Protein AF-A0AAP0SE34-F1 (afdb_monomer)

Sequence (227 aa):
MVPDYPEKHLGFGLKVDYGRYHASKMFYDPNKMRRINWGYVVEADDKEKDHVNKGWAGRIQSIPRVVDFDQKTRNNKLQWPVEWLSSTEFDGVEVGPGKRVPFDIGTATEQLDISAEFEIDKEALEENVDEHVNYDCWGGAVVRGSFGPFGLLVNAHPSFSELTLIYFHIAKATGGTLKTFVCTDKSRSSKASSVDKQIYGAEVPLLYDENLSMRLLINHSVVESFA

Foldseek 3Di:
DPPPDVVCVPPVHDDPDQDQWDDKDWDADPVVRFIKIKTFGAAFFDDPPPCVVVVHHDTDMDAIWTWDQDPPVNRDIATDGDDDDDDDDDPDDDDDPPDDDDDPPDDPQQWDKDKDWDDDDVVCCLVAAAADQDDDCQVPQVDDTPADFDADWGLADPVRQAIKDWGKDWHAHDPGDIWIKTKIQQVRNDPDPRGDGDITMDIDDDDPPDIDMKMWGGHRPDIDIDD

Mean predicted aligned error: 9.09 Å

Structure (mmCIF, N/CA/C/O backbone):
data_AF-A0AAP0SE34-F1
#
_entry.id   AF-A0AAP0SE34-F1
#
loop_
_atom_site.group_PDB
_atom_site.id
_atom_site.type_symbol
_atom_site.label_atom_id
_atom_site.label_alt_id
_atom_site.label_comp_id
_atom_site.label_asym_id
_atom_site.label_entity_id
_atom_site.label_seq_id
_atom_site.pdbx_PDB_ins_code
_atom_site.Cartn_x
_atom_site.Cartn_y
_atom_site.Cartn_z
_atom_site.occupancy
_atom_site.B_iso_or_equiv
_atom_site.auth_seq_id
_atom_site.auth_comp_id
_atom_site.auth_asym_id
_atom_site.auth_atom_id
_atom_site.pdbx_PDB_model_num
ATOM 1 N N . MET A 1 1 ? 0.219 34.451 -2.250 1.00 37.03 1 MET A N 1
ATOM 2 C CA . MET A 1 1 ? -0.746 33.457 -1.740 1.00 37.03 1 MET A CA 1
ATOM 3 C C . MET A 1 1 ? -0.301 33.101 -0.342 1.00 37.03 1 MET A C 1
ATOM 5 O O . MET A 1 1 ? 0.802 32.591 -0.194 1.00 37.03 1 MET A O 1
ATOM 9 N N . VAL A 1 2 ? -1.083 33.484 0.662 1.00 36.12 2 VAL A N 1
ATOM 10 C CA . VAL A 1 2 ? -0.866 33.023 2.035 1.00 36.12 2 VAL A CA 1
ATOM 11 C C . VAL A 1 2 ? -1.462 31.616 2.103 1.00 36.12 2 VAL A C 1
ATOM 13 O O . VAL A 1 2 ? -2.583 31.449 1.628 1.00 36.12 2 VAL A O 1
ATOM 16 N N . PRO A 1 3 ? -0.727 30.600 2.573 1.00 41.34 3 PRO A N 1
ATOM 17 C CA . PRO A 1 3 ? -1.284 29.266 2.726 1.00 41.34 3 PRO A CA 1
ATOM 18 C C . PRO A 1 3 ? -2.366 29.272 3.807 1.00 41.34 3 PRO A C 1
ATOM 20 O O . PRO A 1 3 ? -2.131 29.802 4.892 1.00 41.34 3 PRO A O 1
ATOM 23 N N . ASP A 1 4 ? -3.510 28.646 3.533 1.00 55.53 4 ASP A N 1
ATOM 24 C CA . ASP A 1 4 ? -4.658 28.627 4.452 1.00 55.53 4 ASP A CA 1
ATOM 25 C C . ASP A 1 4 ? -4.352 27.925 5.793 1.00 55.53 4 ASP A C 1
ATOM 27 O O . ASP A 1 4 ? -5.032 28.169 6.785 1.00 55.53 4 ASP A O 1
ATOM 31 N N . TYR A 1 5 ? -3.292 27.102 5.861 1.00 47.31 5 TYR A N 1
ATOM 32 C CA . TYR A 1 5 ? -2.872 26.389 7.077 1.00 47.31 5 TYR A CA 1
ATOM 33 C C . TYR A 1 5 ? -1.345 26.380 7.264 1.00 47.31 5 TYR A C 1
ATOM 35 O O . TYR A 1 5 ? -0.695 25.388 6.921 1.00 47.31 5 TYR A O 1
ATOM 43 N N . PRO A 1 6 ? -0.746 27.441 7.836 1.00 42.94 6 PRO A N 1
ATOM 44 C CA . PRO A 1 6 ? 0.708 27.586 7.971 1.00 42.94 6 PRO A CA 1
ATOM 45 C C . PRO A 1 6 ? 1.395 26.387 8.646 1.00 42.94 6 PRO A C 1
ATOM 47 O O . PRO A 1 6 ? 2.488 25.995 8.247 1.00 42.94 6 PRO A O 1
ATOM 50 N N . GLU A 1 7 ? 0.727 25.758 9.617 1.00 46.75 7 GLU A N 1
ATOM 51 C CA . GLU A 1 7 ? 1.268 24.636 10.395 1.00 46.75 7 GLU A CA 1
ATOM 52 C C . GLU A 1 7 ? 1.410 23.340 9.579 1.00 46.75 7 GLU A C 1
ATOM 54 O O . GLU A 1 7 ? 2.391 22.615 9.739 1.00 46.75 7 GLU A O 1
ATOM 59 N N . LYS A 1 8 ? 0.508 23.080 8.618 1.00 46.81 8 LYS A N 1
ATOM 60 C CA . LYS A 1 8 ? 0.614 21.928 7.696 1.00 46.81 8 LYS A CA 1
ATOM 61 C C . LYS A 1 8 ? 1.696 22.122 6.624 1.00 46.81 8 LYS A C 1
ATOM 63 O O . LYS A 1 8 ? 2.044 21.176 5.920 1.00 46.81 8 LYS A O 1
ATOM 68 N N . HIS A 1 9 ? 2.241 23.332 6.489 1.00 41.16 9 HIS A N 1
ATOM 69 C CA . HIS A 1 9 ? 3.255 23.677 5.491 1.00 41.16 9 HIS A CA 1
ATOM 70 C C . HIS A 1 9 ? 4.695 23.668 6.028 1.00 41.16 9 HIS A C 1
ATOM 72 O O . HIS A 1 9 ? 5.620 23.924 5.259 1.00 41.16 9 HIS A O 1
ATOM 78 N N . LEU A 1 10 ? 4.919 23.275 7.289 1.00 41.31 10 LEU A N 1
ATOM 79 C CA . LEU A 1 10 ? 6.248 23.120 7.911 1.00 41.31 10 LEU A CA 1
ATOM 80 C C . LEU A 1 10 ? 7.045 21.887 7.411 1.00 41.31 10 LEU A C 1
ATOM 82 O O . LEU A 1 10 ? 7.905 21.365 8.113 1.00 41.31 10 LEU A O 1
ATOM 86 N N . GLY A 1 11 ? 6.782 21.412 6.189 1.00 38.94 11 GLY A N 1
ATOM 87 C CA . GLY A 1 11 ? 7.515 20.308 5.548 1.00 38.94 11 GLY A CA 1
ATOM 88 C C . GLY A 1 11 ? 6.886 18.916 5.692 1.00 38.94 11 GLY A C 1
ATOM 89 O O . GLY A 1 11 ? 7.323 17.989 5.015 1.00 38.94 11 GLY A O 1
ATOM 90 N N . PHE A 1 12 ? 5.814 18.781 6.480 1.00 42.41 12 PHE A N 1
ATOM 91 C CA . PHE A 1 12 ? 5.024 17.549 6.654 1.00 42.41 12 PHE A CA 1
ATOM 92 C C . PHE A 1 12 ? 3.606 17.682 6.072 1.00 42.41 12 PHE A C 1
ATOM 94 O O . PHE A 1 12 ? 2.627 17.229 6.659 1.00 42.41 12 PHE A O 1
ATOM 101 N N . GLY A 1 13 ? 3.479 18.355 4.926 1.00 53.91 13 GLY A N 1
ATOM 102 C CA . GLY A 1 13 ? 2.198 18.478 4.228 1.00 53.91 13 GLY A CA 1
ATOM 103 C C . GLY A 1 13 ? 1.693 17.139 3.684 1.00 53.91 13 GLY A C 1
ATOM 104 O O . GLY A 1 13 ? 2.442 16.164 3.600 1.00 53.91 13 GLY A O 1
ATOM 105 N N . LEU A 1 14 ? 0.421 17.111 3.271 1.00 66.50 14 LEU A N 1
ATOM 106 C CA . LEU A 1 14 ? -0.177 15.973 2.565 1.00 66.50 14 LEU A CA 1
ATOM 107 C C . LEU A 1 14 ? 0.719 15.549 1.402 1.00 66.50 14 LEU A C 1
ATOM 109 O O . LEU A 1 14 ? 1.046 16.357 0.523 1.00 66.50 14 LEU A O 1
ATOM 113 N N . LYS A 1 15 ? 1.120 14.280 1.410 1.00 78.25 15 LYS A N 1
ATOM 114 C CA . LYS A 1 15 ? 1.935 13.705 0.346 1.00 78.25 15 LYS A CA 1
ATOM 115 C C . LYS A 1 15 ? 1.027 13.214 -0.772 1.00 78.25 15 LYS A C 1
ATOM 117 O O . LYS A 1 15 ? -0.106 12.812 -0.540 1.00 78.25 15 LYS A O 1
ATOM 122 N N . VAL A 1 16 ? 1.542 13.261 -1.997 1.00 81.12 16 VAL A N 1
ATOM 123 C CA . VAL A 1 16 ? 0.873 12.641 -3.150 1.00 81.12 16 VAL A 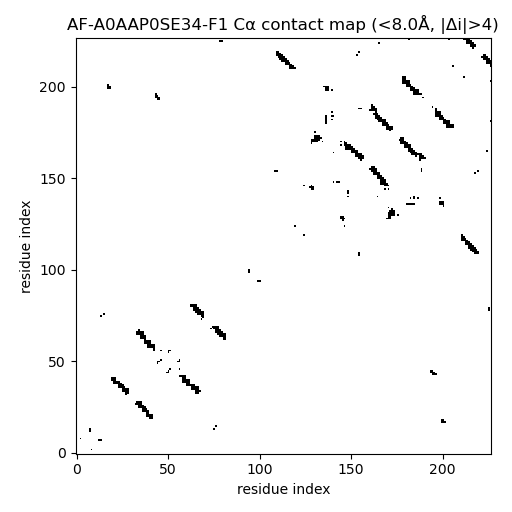CA 1
ATOM 124 C C . VAL A 1 16 ? 0.903 11.117 -3.013 1.00 81.12 16 VAL A C 1
ATOM 126 O O . VAL A 1 16 ? -0.027 10.441 -3.425 1.00 81.12 16 VAL A O 1
ATOM 129 N N . ASP A 1 17 ? 1.959 10.580 -2.414 1.00 86.06 17 ASP A N 1
ATOM 130 C CA . ASP A 1 17 ? 2.144 9.155 -2.185 1.00 86.06 17 ASP A CA 1
ATOM 131 C C . ASP A 1 17 ? 3.042 8.991 -0.948 1.00 86.06 17 ASP A C 1
ATOM 133 O O . ASP A 1 17 ? 3.961 9.793 -0.732 1.00 86.06 17 ASP A O 1
ATOM 137 N N . TYR A 1 18 ? 2.737 8.006 -0.107 1.00 87.00 18 TYR A N 1
ATOM 138 C CA . TYR A 1 18 ? 3.441 7.756 1.155 1.00 87.00 18 TYR A CA 1
ATOM 139 C C . TYR A 1 18 ? 4.553 6.704 1.022 1.00 87.00 18 TYR A C 1
ATOM 141 O O . TYR A 1 18 ? 5.297 6.480 1.978 1.00 87.00 18 TYR A O 1
ATOM 149 N N . GLY A 1 19 ? 4.694 6.097 -0.159 1.00 86.94 19 GLY A N 1
ATOM 150 C CA . GLY A 1 19 ? 5.753 5.165 -0.513 1.00 86.94 19 GLY A CA 1
ATOM 151 C C . GLY A 1 19 ? 6.896 5.814 -1.299 1.00 86.94 19 GLY A C 1
ATOM 152 O O . GLY A 1 19 ? 7.350 6.929 -1.024 1.00 86.94 19 GLY A O 1
ATOM 153 N N . ARG A 1 20 ? 7.413 5.074 -2.286 1.00 87.25 20 ARG A N 1
ATOM 154 C CA . ARG A 1 20 ? 8.574 5.462 -3.104 1.00 87.25 20 ARG A CA 1
ATOM 155 C C . ARG A 1 20 ? 8.145 6.244 -4.334 1.00 87.25 20 ARG A C 1
ATOM 157 O O . ARG A 1 20 ? 8.098 5.704 -5.434 1.00 87.25 20 ARG A O 1
ATOM 164 N N . TYR A 1 21 ? 7.892 7.532 -4.148 1.00 86.56 21 TYR A N 1
ATOM 165 C CA . TYR A 1 21 ? 7.407 8.399 -5.214 1.00 86.56 21 TYR A CA 1
ATOM 166 C C . TYR A 1 21 ? 8.117 9.749 -5.213 1.00 86.56 21 TYR A C 1
ATOM 168 O O . TYR A 1 21 ? 8.186 10.433 -4.189 1.00 86.56 21 TYR A O 1
ATOM 176 N N . HIS A 1 22 ? 8.658 10.156 -6.362 1.00 85.12 22 HIS A N 1
ATOM 177 C CA . HIS A 1 22 ? 9.416 11.397 -6.455 1.00 85.12 22 HIS A CA 1
ATOM 178 C C . HIS A 1 22 ? 9.226 12.158 -7.770 1.00 85.12 22 HIS A C 1
ATOM 180 O O . HIS A 1 22 ? 8.824 11.608 -8.793 1.00 85.12 22 HIS A O 1
ATOM 186 N N . ALA A 1 23 ? 9.543 13.459 -7.725 1.00 85.25 23 ALA A N 1
ATOM 187 C CA . ALA A 1 23 ? 9.500 14.383 -8.860 1.00 85.25 23 ALA A CA 1
ATOM 188 C C . ALA A 1 23 ? 8.164 14.350 -9.628 1.00 85.25 23 ALA A C 1
ATOM 190 O O . ALA A 1 23 ? 8.129 14.345 -10.859 1.00 85.25 23 ALA A O 1
ATOM 191 N N . SER A 1 24 ? 7.058 14.343 -8.878 1.00 85.69 24 SER A N 1
ATOM 192 C CA . SER A 1 24 ? 5.719 14.301 -9.451 1.00 85.69 24 SER A CA 1
ATOM 193 C C . SER A 1 24 ? 5.410 15.563 -10.258 1.00 85.69 24 SER A C 1
ATOM 195 O O . SER A 1 24 ? 5.675 16.678 -9.798 1.00 85.69 24 SER A O 1
ATOM 197 N N . LYS A 1 25 ? 4.784 15.408 -11.422 1.00 88.44 25 LYS A N 1
ATOM 198 C CA . LYS A 1 25 ? 4.328 16.499 -12.285 1.00 88.44 25 LYS A CA 1
ATOM 199 C C . LYS A 1 25 ? 2.855 16.302 -12.623 1.00 88.44 25 LYS A C 1
ATOM 201 O O . LYS A 1 25 ? 2.390 15.186 -12.830 1.00 88.44 25 LYS A O 1
ATOM 206 N N . MET A 1 26 ? 2.116 17.405 -12.661 1.00 87.50 26 MET A N 1
ATOM 207 C CA . MET A 1 26 ? 0.705 17.421 -13.039 1.00 87.50 26 MET A CA 1
ATOM 208 C C . MET A 1 26 ? 0.531 18.169 -14.354 1.00 87.50 26 MET A C 1
ATOM 210 O O . MET A 1 26 ? 1.171 19.202 -14.560 1.00 87.50 26 MET A O 1
ATOM 214 N N . PHE A 1 27 ? -0.358 17.679 -15.209 1.00 88.94 27 PHE A N 1
ATOM 215 C CA . PHE A 1 27 ? -0.835 18.411 -16.378 1.00 88.94 27 PHE A CA 1
ATOM 216 C C . PHE A 1 27 ? -2.351 18.283 -16.510 1.00 88.94 27 PHE A C 1
ATOM 218 O O . PHE A 1 27 ? -2.977 17.410 -15.907 1.00 88.94 27 PHE A O 1
ATOM 225 N N . TYR A 1 28 ? -2.941 19.200 -17.267 1.00 90.06 28 TYR A N 1
ATOM 226 C CA . TYR A 1 28 ? -4.367 19.211 -17.557 1.00 90.06 28 TYR A CA 1
ATOM 227 C C . TYR A 1 28 ? -4.608 18.594 -18.934 1.00 90.06 28 TYR A C 1
ATOM 229 O O . TYR A 1 28 ? -3.976 18.999 -19.907 1.00 90.06 28 TYR A O 1
ATOM 237 N N . ASP A 1 29 ? -5.495 17.607 -18.995 1.00 88.44 29 ASP A N 1
ATOM 238 C CA . ASP A 1 29 ? -5.979 16.990 -20.226 1.00 88.44 29 ASP A CA 1
ATOM 239 C C . ASP A 1 29 ? -7.256 17.731 -20.670 1.00 88.44 29 ASP A C 1
ATOM 241 O O . ASP A 1 29 ? -8.302 17.558 -20.033 1.00 88.44 29 ASP A O 1
ATOM 245 N N . PRO A 1 30 ? -7.200 18.569 -21.727 1.00 89.88 30 PRO A N 1
ATOM 246 C CA . PRO A 1 30 ? -8.345 19.363 -22.165 1.00 89.88 30 PRO A CA 1
ATOM 247 C C . PRO A 1 30 ? -9.455 18.519 -22.800 1.00 89.88 30 PRO A C 1
ATOM 249 O O . PRO A 1 30 ? -10.606 18.942 -22.779 1.00 89.88 30 PRO A O 1
ATOM 252 N N . ASN A 1 31 ? -9.145 17.329 -23.324 1.00 89.44 31 ASN A N 1
ATOM 253 C CA . ASN A 1 31 ? -10.127 16.492 -24.016 1.00 89.44 31 ASN A CA 1
ATOM 254 C C . ASN A 1 31 ? -11.084 15.824 -23.030 1.00 89.44 31 ASN A C 1
ATOM 256 O O . ASN A 1 31 ? -12.279 15.721 -23.287 1.00 89.44 31 ASN A O 1
ATOM 260 N N . LYS A 1 32 ? -10.545 15.361 -21.898 1.00 85.38 32 LYS A N 1
ATOM 261 C CA . LYS A 1 32 ? -11.311 14.688 -20.839 1.00 85.38 32 LYS A CA 1
ATOM 262 C C . LYS A 1 32 ? -11.552 15.571 -19.611 1.00 85.38 32 LYS A C 1
ATOM 264 O O . LYS A 1 32 ? -12.039 15.070 -18.606 1.00 85.38 32 LYS A O 1
ATOM 269 N N . MET A 1 33 ? -11.187 16.855 -19.686 1.00 86.94 33 MET A N 1
ATOM 270 C CA . MET A 1 33 ? -11.314 17.852 -18.612 1.00 86.94 33 MET A CA 1
ATOM 271 C C . MET A 1 33 ? -10.811 17.354 -17.248 1.00 86.94 33 MET A C 1
ATOM 273 O O . MET A 1 33 ? -11.440 17.572 -16.217 1.00 86.94 33 MET A O 1
ATOM 277 N N . ARG A 1 34 ? -9.661 16.671 -17.236 1.00 86.06 34 ARG A N 1
ATOM 278 C CA . ARG A 1 34 ? -9.120 16.014 -16.036 1.00 86.06 34 ARG A CA 1
ATOM 279 C C . ARG A 1 34 ? -7.677 16.409 -15.777 1.00 86.06 34 ARG A C 1
ATOM 281 O O . ARG A 1 34 ? -6.908 16.662 -16.704 1.00 86.06 34 ARG A O 1
ATOM 288 N N . ARG A 1 35 ? -7.284 16.444 -14.504 1.00 88.19 35 ARG A N 1
ATOM 289 C CA . ARG A 1 35 ? -5.888 16.655 -14.110 1.00 88.19 35 ARG A CA 1
ATOM 290 C C . ARG A 1 35 ? -5.217 15.306 -13.921 1.00 88.19 35 ARG A C 1
ATOM 292 O O . ARG A 1 35 ? -5.692 14.495 -13.137 1.00 88.19 35 ARG A O 1
ATOM 299 N N . ILE A 1 36 ? -4.111 15.087 -14.619 1.00 88.06 36 ILE A N 1
ATOM 300 C CA . ILE A 1 36 ? -3.346 13.843 -14.534 1.00 88.06 36 ILE A CA 1
ATOM 301 C C . ILE A 1 36 ? -2.038 14.119 -13.799 1.00 88.06 36 ILE A C 1
ATOM 303 O O . ILE A 1 36 ? -1.350 15.104 -14.089 1.00 88.06 36 ILE A O 1
ATOM 307 N N . ASN A 1 37 ? -1.698 13.257 -12.846 1.00 89.12 37 ASN A N 1
ATOM 308 C CA . ASN A 1 37 ? -0.423 13.239 -12.151 1.00 89.12 37 ASN A CA 1
ATOM 309 C C . ASN A 1 37 ? 0.405 12.024 -12.562 1.00 89.12 37 ASN A C 1
ATOM 311 O O . ASN A 1 37 ? -0.115 10.923 -12.722 1.00 89.12 37 ASN A O 1
ATOM 315 N N . TRP A 1 38 ? 1.700 12.272 -12.713 1.00 87.25 38 TRP A N 1
ATOM 316 C CA . TRP A 1 38 ? 2.723 11.267 -12.954 1.00 87.25 38 TRP A CA 1
ATOM 317 C C . TRP A 1 38 ? 3.897 11.550 -12.039 1.00 87.25 38 TRP A C 1
ATOM 319 O O . TRP A 1 38 ? 4.167 12.713 -11.718 1.00 87.25 38 TRP A O 1
ATOM 329 N N . GLY A 1 39 ? 4.642 10.517 -11.689 1.00 87.25 39 GLY A N 1
ATOM 330 C CA . GLY A 1 39 ? 5.871 10.655 -10.933 1.00 87.25 39 GLY A CA 1
ATOM 331 C C . GLY A 1 39 ? 6.757 9.448 -11.131 1.00 87.25 39 GLY A C 1
ATOM 332 O O . GLY A 1 39 ? 6.378 8.457 -11.752 1.00 87.25 39 GLY A O 1
ATOM 333 N N . TYR A 1 40 ? 7.979 9.574 -10.642 1.00 86.94 40 TYR A N 1
ATOM 334 C CA . TYR A 1 40 ? 8.971 8.525 -10.757 1.00 86.94 40 TYR A CA 1
ATOM 335 C C . TYR A 1 40 ? 8.962 7.662 -9.503 1.00 86.94 40 TYR A C 1
ATOM 337 O O . TYR A 1 40 ? 9.095 8.172 -8.387 1.00 86.94 40 TYR A O 1
ATOM 345 N N . VAL A 1 41 ? 8.866 6.355 -9.711 1.00 86.62 41 VAL A N 1
ATOM 346 C CA . VAL A 1 41 ? 9.092 5.327 -8.703 1.00 86.62 41 VAL A CA 1
ATOM 347 C C . VAL A 1 41 ? 10.581 4.995 -8.707 1.00 86.62 41 VAL A C 1
ATOM 349 O O . VAL A 1 41 ? 11.179 4.716 -9.749 1.00 86.62 41 VAL A O 1
ATOM 352 N N . VAL A 1 42 ? 11.213 5.115 -7.541 1.00 83.00 42 VAL A N 1
ATOM 353 C CA . VAL A 1 42 ? 12.659 4.904 -7.391 1.00 83.00 42 VAL A CA 1
ATOM 354 C C . VAL A 1 42 ? 12.936 3.448 -7.030 1.00 83.00 42 VAL A C 1
ATOM 356 O O . VAL A 1 42 ? 12.355 2.927 -6.074 1.00 83.00 42 VAL A O 1
ATOM 359 N N . GLU A 1 43 ? 13.877 2.840 -7.753 1.00 83.94 43 GLU A N 1
ATOM 360 C CA . GLU A 1 43 ? 14.362 1.473 -7.537 1.00 83.94 43 GLU A CA 1
ATOM 361 C C . GLU A 1 43 ? 14.777 1.207 -6.083 1.00 83.94 43 GLU A C 1
ATOM 363 O O . GLU A 1 43 ? 15.363 2.067 -5.411 1.00 83.94 43 GLU A O 1
ATOM 368 N N . ALA A 1 44 ? 14.438 0.016 -5.586 1.00 83.44 44 ALA A N 1
ATOM 369 C CA . ALA A 1 44 ? 14.669 -0.404 -4.199 1.00 83.44 44 ALA A CA 1
ATOM 370 C C . ALA A 1 44 ? 15.895 -1.292 -3.997 1.00 83.44 44 ALA A C 1
ATOM 372 O O . ALA A 1 44 ? 16.265 -1.545 -2.854 1.00 83.44 44 ALA A O 1
ATOM 373 N N . ASP A 1 45 ? 16.504 -1.754 -5.077 1.00 81.56 45 ASP A N 1
ATOM 374 C CA . ASP A 1 45 ? 17.680 -2.613 -5.099 1.00 81.56 45 ASP A CA 1
ATOM 375 C C . ASP A 1 45 ? 18.993 -1.818 -5.201 1.00 81.56 45 ASP A C 1
ATOM 377 O O . ASP A 1 45 ? 19.011 -0.585 -5.307 1.00 81.56 45 ASP A O 1
ATOM 381 N N . ASP A 1 46 ? 20.112 -2.539 -5.118 1.00 78.75 46 ASP A N 1
ATOM 382 C CA . ASP A 1 46 ? 21.436 -1.932 -5.063 1.00 78.75 46 ASP A CA 1
ATOM 383 C C . ASP A 1 46 ? 21.913 -1.439 -6.437 1.00 78.75 46 ASP A C 1
ATOM 385 O O . ASP A 1 46 ? 21.879 -2.150 -7.447 1.00 78.75 46 ASP A O 1
ATOM 389 N N . LYS A 1 47 ? 22.414 -0.201 -6.453 1.00 73.44 47 LYS A N 1
ATOM 390 C CA . LYS A 1 47 ? 22.812 0.503 -7.677 1.00 73.44 47 LYS A CA 1
ATOM 391 C C . LYS A 1 47 ? 24.082 -0.027 -8.328 1.00 73.44 47 LYS A C 1
ATOM 393 O O . LYS A 1 47 ? 24.265 0.156 -9.525 1.00 73.44 47 LYS A O 1
ATOM 398 N N . GLU A 1 48 ? 25.004 -0.592 -7.566 1.00 72.12 48 GLU A N 1
ATOM 399 C CA . GLU A 1 48 ? 26.297 -1.011 -8.113 1.00 72.12 48 GLU A CA 1
ATOM 400 C C . GLU A 1 48 ? 26.243 -2.459 -8.579 1.00 72.12 48 GLU A C 1
ATOM 402 O O . GLU A 1 48 ? 26.863 -2.820 -9.578 1.00 72.12 48 GLU A O 1
ATOM 407 N N . LYS A 1 49 ? 25.460 -3.286 -7.885 1.00 75.88 49 LYS A N 1
ATOM 408 C CA . LYS A 1 49 ? 25.347 -4.707 -8.188 1.00 75.88 49 LYS A CA 1
ATOM 409 C C . LYS A 1 49 ? 24.146 -5.031 -9.067 1.00 75.88 49 LYS A C 1
ATOM 411 O O . LYS A 1 49 ? 24.303 -5.664 -10.109 1.00 75.88 49 LYS A O 1
ATOM 416 N N . ASP A 1 50 ? 22.948 -4.635 -8.656 1.00 77.44 50 ASP A N 1
ATOM 417 C CA . ASP A 1 50 ? 21.720 -5.144 -9.271 1.00 77.44 50 ASP A CA 1
ATOM 418 C C . ASP A 1 50 ? 21.398 -4.385 -10.566 1.00 77.44 50 ASP A C 1
ATOM 420 O O . ASP A 1 50 ? 21.066 -4.997 -11.580 1.00 77.44 50 ASP A O 1
ATOM 424 N N . HIS A 1 51 ? 21.615 -3.071 -10.580 1.00 79.88 51 HIS A N 1
ATOM 425 C CA . HIS A 1 51 ? 21.402 -2.200 -11.749 1.00 79.88 51 HIS A CA 1
ATOM 426 C C . HIS A 1 51 ? 22.350 -2.525 -12.908 1.00 79.88 51 HIS A C 1
ATOM 428 O O . HIS A 1 51 ? 21.928 -2.588 -14.064 1.00 79.88 51 HIS A O 1
ATOM 434 N N . VAL A 1 52 ? 23.626 -2.785 -12.604 1.00 77.88 52 VAL A N 1
ATOM 435 C CA . VAL A 1 52 ? 24.633 -3.166 -13.608 1.00 77.88 52 VAL A CA 1
ATOM 436 C C . VAL A 1 52 ? 24.309 -4.537 -14.202 1.00 77.88 52 VAL A C 1
ATOM 438 O O . VAL A 1 52 ? 24.360 -4.702 -15.418 1.00 77.88 52 VAL A O 1
ATOM 441 N N . ASN A 1 53 ? 23.911 -5.501 -13.367 1.00 81.25 53 ASN A N 1
ATOM 442 C CA . ASN A 1 53 ? 23.571 -6.851 -13.820 1.00 81.25 53 ASN A CA 1
ATOM 443 C C . ASN A 1 53 ? 22.282 -6.897 -14.647 1.00 81.25 53 ASN A C 1
ATOM 445 O O . ASN A 1 53 ? 22.212 -7.626 -15.634 1.00 81.25 53 ASN A O 1
ATOM 449 N N . LYS A 1 54 ? 21.261 -6.125 -14.260 1.00 80.56 54 LYS A N 1
ATOM 450 C CA . LYS A 1 54 ? 19.999 -6.032 -15.008 1.00 80.56 54 LYS A CA 1
ATOM 451 C C . LYS A 1 54 ? 20.165 -5.261 -16.320 1.00 80.56 54 LYS A C 1
ATOM 453 O O . LYS A 1 54 ? 19.336 -5.410 -17.212 1.00 80.56 54 LYS A O 1
ATOM 458 N N . GLY A 1 55 ? 21.218 -4.450 -16.451 1.00 80.12 55 GLY A N 1
ATOM 459 C CA . GLY A 1 55 ? 21.506 -3.657 -17.650 1.00 80.12 55 GLY A CA 1
ATOM 460 C C . GLY A 1 55 ? 20.579 -2.452 -17.835 1.00 80.12 55 GLY A C 1
ATOM 461 O O . GLY A 1 55 ? 20.702 -1.724 -18.819 1.00 80.12 55 GLY A O 1
ATOM 462 N N . TRP A 1 56 ? 19.671 -2.218 -16.890 1.00 79.44 56 TRP A N 1
ATOM 463 C CA . TRP A 1 56 ? 18.827 -1.037 -16.820 1.00 79.44 56 TRP A CA 1
ATOM 464 C C . TRP A 1 56 ? 18.705 -0.589 -15.366 1.00 79.44 56 TRP A C 1
ATOM 466 O O . TRP A 1 56 ? 18.669 -1.386 -14.431 1.00 79.44 56 TRP A O 1
ATOM 476 N N . ALA A 1 57 ? 18.672 0.725 -15.203 1.00 64.69 57 ALA A N 1
ATOM 477 C CA . ALA A 1 57 ? 18.572 1.415 -13.932 1.00 64.69 57 ALA A CA 1
ATOM 478 C C . ALA A 1 57 ? 17.815 2.699 -14.225 1.00 64.69 57 ALA A C 1
ATOM 480 O O . ALA A 1 57 ? 18.387 3.677 -14.712 1.00 64.69 57 ALA A O 1
ATOM 481 N N . GLY A 1 58 ? 16.494 2.666 -14.099 1.00 61.47 58 GLY A N 1
ATOM 482 C CA . GLY A 1 58 ? 15.703 3.635 -14.843 1.00 61.47 58 GLY A CA 1
ATOM 483 C C . GLY A 1 58 ? 14.298 3.796 -14.325 1.00 61.47 58 GLY A C 1
ATOM 484 O O . GLY A 1 58 ? 13.391 3.165 -14.841 1.00 61.47 58 GLY A O 1
ATOM 485 N N . ARG A 1 59 ? 14.169 4.707 -13.352 1.00 62.25 59 ARG A N 1
ATOM 486 C CA . ARG A 1 59 ? 12.975 5.466 -12.937 1.00 62.25 59 ARG A CA 1
ATOM 487 C C . ARG A 1 59 ? 11.686 5.046 -13.652 1.00 62.25 59 ARG A C 1
ATOM 489 O O . ARG A 1 59 ? 11.256 5.706 -14.602 1.00 62.25 59 ARG A O 1
ATOM 496 N N . ILE A 1 60 ? 11.069 3.981 -13.154 1.00 79.62 60 ILE A N 1
ATOM 497 C CA . ILE A 1 60 ? 9.748 3.548 -13.598 1.00 79.62 60 ILE A CA 1
ATOM 498 C C . ILE A 1 60 ? 8.785 4.716 -13.372 1.00 79.62 60 ILE A C 1
ATOM 500 O O . ILE A 1 60 ? 8.790 5.342 -12.309 1.00 79.62 60 ILE A O 1
ATOM 504 N N . GLN A 1 61 ? 8.005 5.071 -14.389 1.00 84.50 61 GLN A N 1
ATOM 505 C CA . GLN A 1 61 ? 6.934 6.044 -14.208 1.00 84.50 61 GLN A CA 1
ATOM 506 C C . GLN A 1 61 ? 5.738 5.334 -13.588 1.00 84.50 61 GLN A C 1
ATOM 508 O O . GLN A 1 61 ? 5.373 4.247 -14.033 1.00 84.50 61 GLN A O 1
ATOM 513 N N . SER A 1 62 ? 5.144 5.949 -12.569 1.00 84.25 62 SER A N 1
ATOM 514 C CA . SER A 1 62 ? 3.875 5.470 -12.028 1.00 84.25 62 SER A CA 1
ATOM 515 C C . SER A 1 62 ? 2.803 5.485 -13.109 1.00 84.25 62 SER A C 1
ATOM 517 O O . SER A 1 62 ? 2.851 6.293 -14.046 1.00 84.25 62 SER A O 1
ATOM 519 N N . ILE A 1 63 ? 1.785 4.655 -12.928 1.00 85.31 63 ILE A N 1
ATOM 520 C CA . ILE A 1 63 ? 0.583 4.717 -13.752 1.00 85.31 63 ILE A CA 1
ATOM 521 C C . ILE A 1 63 ? -0.039 6.121 -13.609 1.00 85.31 63 ILE A C 1
ATOM 523 O O . ILE A 1 63 ? -0.006 6.703 -12.520 1.00 85.31 63 ILE A O 1
ATOM 527 N N . PRO A 1 64 ? -0.568 6.721 -14.694 1.00 84.44 64 PRO A N 1
ATOM 528 C CA . PRO A 1 64 ? -1.230 8.016 -14.621 1.00 84.44 64 PRO A CA 1
ATOM 529 C C . PRO A 1 64 ? -2.395 7.984 -13.642 1.00 84.44 64 PRO A C 1
ATOM 531 O O . PRO A 1 64 ? -3.321 7.183 -13.791 1.00 84.44 64 PRO A O 1
ATOM 534 N N . ARG A 1 65 ? -2.390 8.925 -12.701 1.00 86.56 65 ARG A N 1
ATOM 535 C CA . ARG A 1 65 ? -3.456 9.085 -11.709 1.00 86.56 65 ARG A CA 1
ATOM 536 C C . ARG A 1 65 ? -4.268 10.327 -12.032 1.00 86.56 65 ARG A C 1
ATOM 538 O O . ARG A 1 65 ? -3.703 11.399 -12.259 1.00 86.56 65 ARG A O 1
ATOM 545 N N . VAL A 1 66 ? -5.587 10.204 -12.058 1.00 84.88 66 VAL A N 1
ATOM 546 C CA . VAL A 1 66 ? -6.484 11.358 -12.085 1.00 84.88 66 VAL A CA 1
ATOM 547 C C . VAL A 1 66 ? -6.506 11.955 -10.686 1.00 84.88 66 VAL A C 1
ATOM 549 O O . VAL A 1 66 ? -6.725 11.234 -9.718 1.00 84.88 66 VAL A O 1
ATOM 552 N N . VAL A 1 67 ? -6.236 13.255 -10.584 1.00 83.81 67 VAL A N 1
ATOM 553 C CA . VAL A 1 67 ? -6.270 13.989 -9.317 1.00 83.81 67 VAL A CA 1
ATOM 554 C C . VAL A 1 67 ? -7.561 14.779 -9.243 1.00 83.81 67 VAL A C 1
ATOM 556 O O . VAL A 1 67 ? -7.790 15.646 -10.091 1.00 83.81 67 VAL A O 1
ATOM 559 N N . ASP A 1 68 ? -8.332 14.534 -8.193 1.00 82.50 68 ASP A N 1
ATOM 560 C CA . ASP A 1 68 ? -9.520 15.308 -7.853 1.00 82.50 68 ASP A CA 1
ATOM 561 C C . ASP A 1 68 ? -9.443 15.837 -6.413 1.00 82.50 68 ASP A C 1
ATOM 563 O O . ASP A 1 68 ? -8.575 15.454 -5.621 1.00 82.50 68 ASP A O 1
ATOM 567 N N . PHE A 1 69 ? -10.313 16.781 -6.082 1.00 79.25 69 PHE A N 1
ATOM 568 C CA . PHE A 1 69 ? -10.432 17.325 -4.739 1.00 79.25 69 PHE A CA 1
ATOM 569 C C . PHE A 1 69 ? -11.556 16.623 -3.987 1.00 79.25 69 PHE A C 1
ATOM 571 O O . PHE A 1 69 ? -12.686 16.559 -4.468 1.00 79.25 69 PHE A O 1
ATOM 578 N N . ASP A 1 70 ? -11.256 16.138 -2.783 1.00 75.75 70 ASP A N 1
ATOM 579 C CA . ASP A 1 70 ? -12.279 15.547 -1.935 1.00 75.75 70 ASP A CA 1
ATOM 580 C C . ASP A 1 70 ? -13.246 16.633 -1.442 1.00 75.75 70 ASP A C 1
ATOM 582 O O . ASP A 1 70 ? -12.921 17.442 -0.570 1.00 75.75 70 ASP A O 1
ATOM 586 N N . GLN A 1 71 ? -14.459 16.647 -1.993 1.00 71.12 71 GLN A N 1
ATOM 587 C CA . GLN A 1 71 ? -15.494 17.601 -1.599 1.00 71.12 71 GLN A CA 1
ATOM 588 C C . GLN A 1 71 ? -16.135 17.272 -0.244 1.00 71.12 71 GLN A C 1
ATOM 590 O O . GLN A 1 71 ? -16.674 18.184 0.392 1.00 71.12 71 GLN A O 1
ATOM 595 N N . LYS A 1 72 ? -16.075 16.006 0.200 1.00 67.81 72 LYS A N 1
ATOM 596 C CA . LYS A 1 72 ? -16.672 15.540 1.458 1.00 67.81 72 LYS A CA 1
ATOM 597 C C . LYS A 1 72 ? -15.800 15.937 2.640 1.00 67.81 72 LYS A C 1
ATOM 599 O O . LYS A 1 72 ? -16.261 16.658 3.521 1.00 67.81 72 LYS A O 1
ATOM 604 N N . THR A 1 73 ? -14.530 15.525 2.644 1.00 63.41 73 THR A N 1
ATOM 605 C CA . THR A 1 73 ? -13.622 15.857 3.757 1.00 63.41 73 THR A CA 1
ATOM 606 C C . THR A 1 73 ? -13.008 17.250 3.625 1.00 63.41 73 THR A C 1
ATOM 608 O O . THR A 1 73 ? -12.499 17.781 4.612 1.00 63.41 73 THR A O 1
ATOM 611 N N . ARG A 1 74 ? -13.032 17.845 2.416 1.00 65.44 74 ARG A N 1
ATOM 612 C CA . ARG A 1 74 ? -12.423 19.146 2.047 1.00 65.44 74 ARG A CA 1
ATOM 613 C C . ARG A 1 74 ? -10.949 19.304 2.413 1.00 65.44 74 ARG A C 1
ATOM 615 O O . ARG A 1 74 ? -10.400 20.399 2.321 1.00 65.44 74 ARG A O 1
ATOM 622 N N . ASN A 1 75 ? -10.305 18.220 2.817 1.00 66.38 75 ASN A N 1
ATOM 623 C CA . ASN A 1 75 ? -8.960 18.243 3.362 1.00 66.38 75 ASN A CA 1
ATOM 624 C C . ASN A 1 75 ? -7.993 17.426 2.515 1.00 66.38 75 ASN A C 1
ATOM 626 O O . ASN A 1 75 ? -6.796 17.682 2.591 1.00 66.38 75 ASN A O 1
ATOM 630 N N . ASN A 1 76 ? -8.486 16.502 1.686 1.00 68.06 76 ASN A N 1
ATOM 631 C CA . ASN A 1 76 ? -7.657 15.540 0.971 1.00 68.06 76 ASN A CA 1
ATOM 632 C C . ASN A 1 76 ? -7.748 15.690 -0.553 1.00 68.06 76 ASN A C 1
ATOM 634 O O . ASN A 1 76 ? -8.689 16.256 -1.111 1.00 68.06 76 ASN A O 1
ATOM 638 N N . LYS A 1 77 ? -6.716 15.190 -1.236 1.00 75.88 77 LYS A N 1
ATOM 639 C CA . LYS A 1 77 ? -6.685 15.060 -2.696 1.00 75.88 77 LYS A CA 1
ATOM 640 C C . LYS A 1 77 ? -6.953 13.603 -3.031 1.00 75.88 77 LYS A C 1
ATOM 642 O O . LYS A 1 77 ? -6.210 12.743 -2.567 1.00 75.88 77 LYS A O 1
ATOM 647 N N . LEU A 1 78 ? -7.971 13.348 -3.839 1.00 81.31 78 LEU A N 1
ATOM 648 C CA . LEU A 1 78 ? -8.286 12.011 -4.318 1.00 81.31 78 LEU A CA 1
ATOM 649 C C . LEU 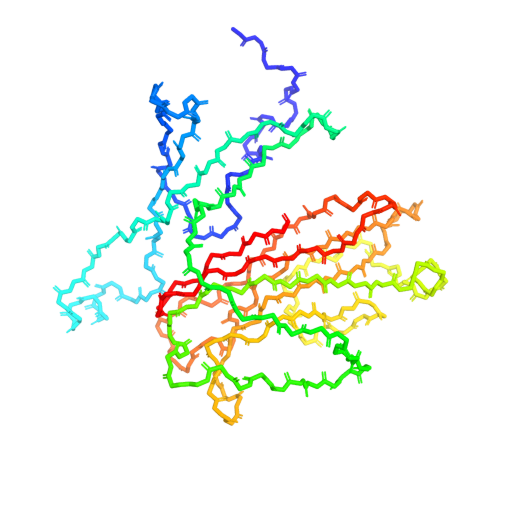A 1 78 ? -7.417 11.707 -5.531 1.00 81.31 78 LEU A C 1
ATOM 651 O O . LEU A 1 78 ? -7.225 12.554 -6.407 1.00 81.31 78 LEU A O 1
ATOM 655 N N . GLN A 1 79 ? -6.863 10.502 -5.562 1.00 81.56 79 GLN A N 1
ATOM 656 C CA . GLN A 1 79 ? -6.091 10.005 -6.687 1.00 81.56 79 GLN A CA 1
ATOM 657 C C . GLN A 1 79 ? -6.622 8.649 -7.086 1.00 81.56 79 GLN A C 1
ATOM 659 O O . GLN A 1 79 ? -6.607 7.731 -6.274 1.00 81.56 79 GLN A O 1
ATOM 664 N N . TRP A 1 80 ? -7.041 8.527 -8.340 1.00 81.12 80 TRP A N 1
ATOM 665 C CA . TRP A 1 80 ? -7.503 7.256 -8.877 1.00 81.12 80 TRP A CA 1
ATOM 666 C C . TRP A 1 80 ? -6.779 6.939 -10.180 1.00 81.12 80 TRP A C 1
ATOM 668 O O . TRP A 1 80 ? -6.626 7.831 -11.026 1.00 81.12 80 TRP A O 1
ATOM 678 N N . PRO A 1 81 ? -6.294 5.704 -10.367 1.00 78.56 81 PRO A N 1
ATOM 679 C CA . PRO A 1 81 ? -5.702 5.318 -11.635 1.00 78.56 81 PRO A CA 1
ATOM 680 C C . PRO A 1 81 ? -6.758 5.344 -12.741 1.00 78.56 81 PRO A C 1
ATOM 682 O O . PRO A 1 81 ? -7.959 5.185 -12.503 1.00 78.56 81 PRO A O 1
ATOM 685 N N . VAL A 1 82 ? -6.303 5.570 -13.972 1.00 71.31 82 VAL A N 1
ATOM 686 C CA . VAL A 1 82 ? -7.188 5.542 -15.141 1.00 71.31 82 VAL A CA 1
ATOM 687 C C . VAL A 1 82 ? -7.823 4.152 -15.273 1.00 71.31 82 VAL A C 1
ATOM 689 O O . VAL A 1 82 ? -7.169 3.137 -15.051 1.00 71.31 82 VAL A O 1
ATOM 692 N N . GLU A 1 83 ? -9.108 4.120 -15.620 1.00 67.00 83 GLU A N 1
ATOM 693 C CA . GLU A 1 83 ? -9.868 2.887 -15.845 1.00 67.00 83 GLU A CA 1
ATOM 694 C C . GLU A 1 83 ? -9.182 1.978 -16.879 1.00 67.00 83 GLU A C 1
ATOM 696 O O . GLU A 1 83 ? -8.772 2.430 -17.953 1.00 67.00 83 GLU A O 1
ATOM 701 N N . TRP A 1 84 ? -9.084 0.692 -16.547 1.00 60.28 84 TRP A N 1
ATOM 702 C CA . TRP A 1 84 ? -8.663 -0.395 -17.432 1.00 60.28 84 TRP A CA 1
ATOM 703 C C . TRP A 1 84 ? -9.839 -1.369 -17.584 1.00 60.28 84 TRP A C 1
ATOM 705 O O . TRP A 1 84 ? -10.787 -1.341 -16.800 1.00 60.28 84 TRP A O 1
ATOM 715 N N . LEU A 1 85 ? -9.814 -2.181 -18.641 1.00 54.81 85 LEU A N 1
ATOM 716 C CA . LEU A 1 85 ? -10.947 -3.014 -19.044 1.00 54.81 85 LEU A CA 1
ATOM 717 C C . LEU A 1 85 ? -10.738 -4.491 -18.677 1.00 54.81 85 LEU A C 1
ATOM 719 O O . LEU A 1 85 ? -9.637 -5.018 -18.822 1.00 54.81 85 LEU A O 1
ATOM 723 N N . SER A 1 86 ? -11.862 -5.134 -18.336 1.00 57.56 86 SER A N 1
ATOM 724 C CA . SER A 1 86 ? -12.097 -6.520 -17.881 1.00 57.56 86 SER A CA 1
ATOM 725 C C . SER A 1 86 ? -11.773 -6.804 -16.406 1.00 57.56 86 SER A C 1
ATOM 727 O O . SER A 1 86 ? -10.617 -6.903 -16.022 1.00 57.56 86 SER A O 1
ATOM 729 N N . SER A 1 87 ? -12.821 -6.970 -15.590 1.00 67.00 87 SER A N 1
ATOM 730 C CA . SER A 1 87 ? -12.753 -7.376 -14.182 1.00 67.00 87 SER A CA 1
ATOM 731 C C . SER A 1 87 ? -13.267 -8.807 -14.004 1.00 67.00 87 SER A C 1
ATOM 733 O O . SER A 1 87 ? -14.122 -9.284 -14.751 1.00 67.00 87 SER A O 1
ATOM 735 N N . THR A 1 88 ? -12.726 -9.507 -13.010 1.00 70.12 88 THR A N 1
ATOM 736 C CA . THR A 1 88 ? -13.328 -10.719 -12.440 1.00 70.12 88 THR A CA 1
ATOM 737 C C . THR A 1 88 ? -13.694 -10.384 -11.004 1.00 70.12 88 THR A C 1
ATOM 739 O O . THR A 1 88 ? -12.839 -9.907 -10.260 1.00 70.12 88 THR A O 1
ATOM 742 N N . GLU A 1 89 ? -14.955 -10.584 -10.641 1.00 75.75 89 GLU A N 1
ATOM 743 C CA . GLU A 1 89 ? -15.499 -10.204 -9.336 1.00 75.75 89 GLU A CA 1
ATOM 744 C C . GLU A 1 89 ? -15.656 -11.446 -8.453 1.00 75.75 89 GLU A C 1
ATOM 746 O O . GLU A 1 89 ? -16.055 -12.516 -8.921 1.00 75.75 89 GLU A O 1
ATOM 751 N N . PHE A 1 90 ? -15.298 -11.305 -7.178 1.00 77.56 90 PHE A N 1
ATOM 752 C CA . PHE A 1 90 ? -15.416 -12.349 -6.166 1.00 77.56 90 PHE A CA 1
ATOM 753 C C . PHE A 1 90 ? -16.190 -11.780 -4.977 1.00 77.56 90 PHE A C 1
ATOM 755 O O . PHE A 1 90 ? -15.643 -10.981 -4.221 1.00 77.56 90 PHE A O 1
ATOM 762 N N . ASP A 1 91 ? -17.428 -12.234 -4.788 1.00 78.88 91 ASP A N 1
ATOM 763 C CA . ASP A 1 91 ? -18.311 -11.734 -3.732 1.00 78.88 91 ASP A CA 1
ATOM 764 C C . ASP A 1 91 ? -18.489 -12.745 -2.590 1.00 78.88 91 ASP A C 1
ATOM 766 O O . ASP A 1 91 ? -18.434 -13.961 -2.790 1.00 78.88 91 ASP A O 1
ATOM 770 N N . GLY A 1 92 ? -18.742 -12.235 -1.379 1.00 76.19 92 GLY A N 1
ATOM 771 C CA . GLY A 1 92 ? -19.152 -13.046 -0.223 1.00 76.19 92 GLY A CA 1
ATOM 772 C C . GLY A 1 92 ? -18.036 -13.864 0.437 1.00 76.19 92 GLY A C 1
ATOM 773 O O . GLY A 1 92 ? -18.293 -14.930 0.998 1.00 76.19 92 GLY A O 1
ATOM 774 N N . VAL A 1 93 ? -16.783 -13.405 0.367 1.00 81.12 93 VAL A N 1
ATOM 775 C CA . VAL A 1 93 ? -15.650 -14.108 0.984 1.00 81.12 93 VAL A CA 1
ATOM 776 C C . VAL A 1 93 ? -15.537 -13.771 2.471 1.00 81.12 93 VAL A C 1
ATOM 778 O O . VAL A 1 93 ? -14.982 -12.746 2.854 1.00 81.12 93 VAL A O 1
ATOM 781 N N . GLU A 1 94 ? -15.985 -14.688 3.328 1.00 81.94 94 GLU A N 1
ATOM 782 C CA . GLU A 1 94 ? -15.825 -14.551 4.778 1.00 81.94 94 GLU A CA 1
ATOM 783 C C . GLU A 1 94 ? -14.417 -14.958 5.256 1.00 81.94 94 GLU A C 1
ATOM 785 O O . GLU A 1 94 ? -13.986 -16.130 5.198 1.00 81.94 94 GLU A O 1
ATOM 790 N N . VAL A 1 95 ? -13.698 -13.971 5.796 1.00 81.88 95 VAL A N 1
ATOM 791 C CA . VAL A 1 95 ? -12.356 -14.130 6.364 1.00 81.88 95 VAL A CA 1
ATOM 792 C C . VAL A 1 95 ? -12.420 -14.004 7.886 1.00 81.88 95 VAL A C 1
ATOM 794 O O . VAL A 1 95 ? -12.526 -12.915 8.433 1.00 81.88 95 VAL A O 1
ATOM 797 N N . GLY A 1 96 ? -12.336 -15.141 8.583 1.00 82.69 96 GLY A N 1
ATOM 798 C CA . GLY A 1 96 ? -12.243 -15.170 10.046 1.00 82.69 96 GLY A CA 1
ATOM 799 C C . GLY A 1 96 ? -10.846 -14.805 10.584 1.00 82.69 96 GLY A C 1
ATOM 800 O O . GLY A 1 96 ? -9.878 -14.742 9.816 1.00 82.69 96 GLY A O 1
ATOM 801 N N . PRO A 1 97 ? -10.694 -14.640 11.912 1.00 83.94 97 PRO A N 1
ATOM 802 C CA . PRO A 1 97 ? -9.432 -14.240 12.533 1.00 83.94 97 PRO A CA 1
ATOM 803 C C . PRO A 1 97 ? -8.270 -15.182 12.185 1.00 83.94 97 PRO A C 1
ATOM 805 O O . PRO A 1 97 ? -8.335 -16.392 12.402 1.00 83.94 97 PRO A O 1
ATOM 808 N N . GLY A 1 98 ? -7.187 -14.630 11.629 1.00 83.00 98 GLY A N 1
ATOM 809 C CA . GLY A 1 98 ? -5.987 -15.390 11.250 1.00 83.00 98 GLY A CA 1
ATOM 810 C C . GLY A 1 98 ? -6.162 -16.344 10.059 1.00 83.00 98 GLY A C 1
ATOM 811 O O . GLY A 1 98 ? -5.224 -17.075 9.721 1.00 83.00 98 GLY A O 1
ATOM 812 N N . LYS A 1 99 ? -7.331 -16.344 9.409 1.00 87.50 99 LYS A N 1
ATOM 813 C CA . LYS A 1 99 ? -7.592 -17.117 8.194 1.00 87.50 99 LYS A CA 1
ATOM 814 C C . LYS A 1 99 ? -6.975 -16.404 6.990 1.00 87.50 99 LYS A C 1
ATOM 816 O O . LYS A 1 99 ? -6.912 -15.182 6.927 1.00 87.50 99 LYS A O 1
ATOM 821 N N . ARG A 1 100 ? -6.519 -17.188 6.016 1.00 87.56 100 ARG A N 1
ATOM 822 C CA . ARG A 1 100 ? -6.063 -16.702 4.708 1.00 87.56 100 ARG A CA 1
ATOM 823 C C . ARG A 1 100 ? -6.856 -17.428 3.639 1.00 87.56 100 ARG A C 1
ATOM 825 O O . ARG A 1 100 ? -6.963 -18.652 3.707 1.00 87.56 100 ARG A O 1
ATOM 832 N N . VAL A 1 101 ? -7.397 -16.683 2.685 1.00 87.06 101 VAL A N 1
ATOM 833 C CA . VAL A 1 101 ? -8.162 -17.235 1.566 1.00 87.06 101 VAL A CA 1
ATOM 834 C C . VAL A 1 101 ? -7.354 -17.001 0.290 1.00 87.06 101 VAL A C 1
ATOM 836 O O . VAL A 1 101 ? -7.100 -15.846 -0.047 1.00 87.06 101 VAL A O 1
ATOM 839 N N . PRO A 1 102 ? -6.866 -18.060 -0.379 1.00 85.12 102 PRO A N 1
ATOM 840 C CA . PRO A 1 102 ? -6.221 -17.912 -1.674 1.00 85.12 102 PRO A CA 1
ATOM 841 C C . PRO A 1 102 ? -7.275 -17.650 -2.756 1.00 85.12 102 PRO A C 1
ATOM 843 O O . PRO A 1 102 ? -8.313 -18.310 -2.779 1.00 85.12 102 PRO A O 1
ATOM 846 N N . PHE A 1 103 ? -6.978 -16.724 -3.664 1.00 81.50 103 PHE A N 1
ATOM 847 C CA . PHE A 1 103 ? -7.764 -16.485 -4.872 1.00 81.50 103 PHE A CA 1
ATOM 848 C C . PHE A 1 103 ? -7.035 -17.092 -6.068 1.00 81.50 103 PHE A C 1
ATOM 850 O O . PHE A 1 103 ? -5.860 -16.793 -6.286 1.00 81.50 103 PHE A O 1
ATOM 857 N N . ASP A 1 104 ? -7.716 -17.952 -6.825 1.00 75.44 104 ASP A N 1
ATOM 858 C CA . ASP A 1 104 ? -7.177 -18.491 -8.073 1.00 75.44 104 ASP A CA 1
ATOM 859 C C . ASP A 1 104 ? -7.550 -17.557 -9.228 1.00 75.44 104 ASP A C 1
ATOM 861 O O . ASP A 1 104 ? -8.699 -17.489 -9.660 1.00 75.44 104 ASP A O 1
ATOM 865 N N . ILE A 1 105 ? -6.561 -16.791 -9.676 1.00 73.50 105 ILE A N 1
ATOM 866 C CA . ILE A 1 105 ? -6.667 -15.770 -10.726 1.00 73.50 105 ILE A CA 1
ATOM 867 C C . ILE A 1 105 ? -5.925 -16.199 -12.005 1.00 73.50 105 ILE A C 1
ATOM 869 O O . ILE A 1 105 ? -5.652 -15.384 -12.887 1.00 73.50 105 ILE A O 1
ATOM 873 N N . GLY A 1 106 ? -5.600 -17.492 -12.125 1.00 69.38 106 GLY A N 1
ATOM 874 C CA . GLY A 1 106 ? -4.897 -18.060 -13.272 1.00 69.38 106 GLY A CA 1
ATOM 875 C C . GLY A 1 106 ? -3.388 -17.783 -13.278 1.00 69.38 106 GLY A C 1
ATOM 876 O O . GLY A 1 106 ? -2.766 -17.512 -12.254 1.00 69.38 106 GLY A O 1
ATOM 877 N N . THR A 1 107 ? -2.764 -17.895 -14.454 1.00 61.31 107 THR A N 1
ATOM 878 C CA . THR A 1 107 ? -1.295 -17.905 -14.612 1.00 61.31 107 THR A CA 1
ATOM 879 C C . THR A 1 107 ? -0.622 -16.531 -14.645 1.00 61.31 107 THR A C 1
ATOM 881 O O . THR A 1 107 ? 0.600 -16.465 -14.557 1.00 61.31 107 THR A O 1
ATOM 884 N N . ALA A 1 108 ? -1.370 -15.434 -14.789 1.00 65.62 108 ALA A N 1
ATOM 885 C CA . ALA A 1 108 ? -0.813 -14.088 -14.959 1.00 65.62 108 ALA A CA 1
ATOM 886 C C . ALA A 1 108 ? -0.828 -13.281 -13.648 1.00 65.62 108 ALA A C 1
ATOM 888 O O . ALA A 1 108 ? -1.375 -12.187 -13.586 1.00 65.62 108 ALA A O 1
ATOM 889 N N . THR A 1 109 ? -0.223 -13.810 -12.581 1.00 68.38 109 THR A N 1
ATOM 890 C CA . THR A 1 109 ? -0.249 -13.159 -11.256 1.00 68.38 109 THR A CA 1
ATOM 891 C C . THR A 1 109 ? 0.664 -11.935 -11.130 1.00 68.38 109 THR A C 1
ATOM 893 O O . THR A 1 109 ? 0.657 -11.261 -10.106 1.00 68.38 109 THR A O 1
ATOM 896 N N . GLU A 1 110 ? 1.500 -11.673 -12.134 1.00 73.94 110 GLU A N 1
ATOM 897 C CA . GLU A 1 110 ? 2.519 -10.620 -12.085 1.00 73.94 110 GLU A CA 1
ATOM 898 C C . GLU A 1 110 ? 2.004 -9.255 -12.561 1.00 73.94 110 GLU A C 1
ATOM 900 O O . GLU A 1 110 ? 2.632 -8.237 -12.278 1.00 73.94 110 GLU A O 1
ATOM 905 N N . GLN A 1 111 ? 0.875 -9.221 -13.274 1.00 81.62 111 GLN A N 1
ATOM 906 C CA . GLN A 1 111 ? 0.233 -7.995 -13.745 1.00 81.62 111 GLN A CA 1
ATOM 907 C C . GLN A 1 111 ? -1.257 -8.055 -13.454 1.00 81.62 111 GLN A C 1
ATOM 909 O O . GLN A 1 111 ? -2.004 -8.750 -14.137 1.00 81.62 111 GLN A O 1
ATOM 914 N N . LEU A 1 112 ? -1.676 -7.347 -12.412 1.00 85.25 112 LEU A N 1
ATOM 915 C CA . LEU A 1 112 ? -3.032 -7.423 -11.891 1.00 85.25 112 LEU A CA 1
ATOM 916 C C . LEU A 1 112 ? -3.489 -6.056 -11.421 1.00 85.25 112 LEU A C 1
ATOM 918 O O . LEU A 1 112 ? -2.697 -5.261 -10.921 1.00 85.25 112 LEU A O 1
ATOM 922 N N . ASP A 1 113 ? -4.788 -5.835 -11.497 1.00 86.69 113 ASP A N 1
ATOM 923 C CA . ASP A 1 113 ? -5.437 -4.781 -10.745 1.00 86.69 113 ASP A CA 1
ATOM 924 C C . ASP A 1 113 ? -6.567 -5.401 -9.931 1.00 86.69 113 ASP A C 1
ATOM 926 O O . ASP A 1 113 ? -7.452 -6.081 -10.452 1.00 86.69 113 ASP A O 1
ATOM 930 N N . ILE A 1 114 ? -6.442 -5.234 -8.621 1.00 87.31 114 ILE A N 1
ATOM 931 C CA . ILE A 1 114 ? -7.293 -5.844 -7.614 1.00 87.31 114 ILE A CA 1
ATOM 932 C C . ILE A 1 114 ? -8.019 -4.712 -6.914 1.00 87.31 114 ILE A C 1
ATOM 934 O O . ILE A 1 114 ? -7.378 -3.841 -6.336 1.00 87.31 114 ILE A O 1
ATOM 938 N N . SER A 1 115 ? -9.345 -4.751 -6.916 1.00 88.62 115 SER A N 1
ATOM 939 C CA . SER A 1 115 ? -10.169 -3.906 -6.054 1.00 88.62 115 SER A CA 1
ATOM 940 C C . SER A 1 115 ? -10.790 -4.788 -4.978 1.00 88.62 115 SER A C 1
ATOM 942 O O . SER A 1 115 ? -11.325 -5.849 -5.289 1.00 88.62 115 SER A O 1
ATOM 944 N N . ALA A 1 116 ? -10.667 -4.380 -3.720 1.00 88.56 116 ALA A N 1
ATOM 945 C CA . ALA A 1 116 ? -11.205 -5.094 -2.574 1.00 88.56 116 ALA A CA 1
ATOM 946 C C . ALA A 1 116 ? -11.974 -4.128 -1.679 1.00 88.56 116 ALA A C 1
ATOM 948 O O . ALA A 1 116 ? -11.489 -3.039 -1.369 1.00 88.56 116 ALA A O 1
ATOM 949 N N . GLU A 1 117 ? -13.150 -4.554 -1.246 1.00 90.44 117 GLU A N 1
ATOM 950 C CA . GLU A 1 117 ? -13.982 -3.851 -0.281 1.00 90.44 117 GLU A CA 1
ATOM 951 C C . GLU A 1 117 ? -14.129 -4.728 0.962 1.00 90.44 117 GLU A C 1
ATOM 953 O O . GLU A 1 117 ? -14.353 -5.935 0.870 1.00 90.44 117 GLU A O 1
ATOM 958 N N . PHE A 1 118 ? -13.938 -4.123 2.128 1.00 88.88 118 PHE A N 1
ATOM 959 C CA . PHE A 1 118 ? -13.999 -4.774 3.424 1.00 88.88 118 PHE A CA 1
ATOM 960 C C . PHE A 1 118 ? -15.160 -4.180 4.209 1.00 88.88 118 PHE A C 1
ATOM 962 O O . PHE A 1 118 ? -15.127 -3.016 4.620 1.00 88.88 118 PHE A O 1
ATOM 969 N N . GLU A 1 119 ? -16.169 -5.011 4.432 1.00 87.81 119 GLU A N 1
ATOM 970 C CA . GLU A 1 119 ? -17.255 -4.727 5.356 1.00 87.81 119 GLU A CA 1
ATOM 971 C C . GLU A 1 119 ? -16.832 -5.156 6.764 1.00 87.81 119 GLU A C 1
ATOM 973 O O . GLU A 1 119 ? -16.359 -6.276 6.980 1.00 87.81 119 GLU A O 1
ATOM 978 N N . ILE A 1 120 ? -16.953 -4.238 7.721 1.00 83.62 120 ILE A N 1
ATOM 979 C CA . ILE A 1 120 ? -16.574 -4.460 9.116 1.00 83.62 120 ILE A CA 1
ATOM 980 C C . ILE A 1 120 ? -17.790 -4.182 9.980 1.00 83.62 120 ILE A C 1
ATOM 982 O O . ILE A 1 120 ? -18.437 -3.144 9.839 1.00 83.62 120 ILE A O 1
ATOM 986 N N . ASP A 1 121 ? -18.054 -5.095 10.907 1.00 83.50 121 ASP A N 1
ATOM 987 C CA . ASP A 1 121 ? -19.051 -4.896 11.947 1.00 83.50 121 ASP A CA 1
ATOM 988 C C . ASP A 1 121 ? -18.632 -3.724 12.855 1.00 83.50 121 ASP A C 1
ATOM 990 O O . ASP A 1 121 ? -17.654 -3.802 13.607 1.00 83.50 121 ASP A O 1
ATOM 994 N N . LYS A 1 122 ? -19.367 -2.613 12.742 1.00 78.69 122 LYS A N 1
ATOM 995 C CA . LYS A 1 122 ? -19.095 -1.357 13.454 1.00 78.69 122 LYS A CA 1
ATOM 996 C C . LYS A 1 122 ? -19.381 -1.468 14.948 1.00 78.69 122 LYS A C 1
ATOM 998 O O . LYS A 1 122 ? -18.694 -0.830 15.740 1.00 78.69 122 LYS A O 1
ATOM 1003 N N . GLU A 1 123 ? -20.355 -2.284 15.334 1.00 78.06 123 GLU A N 1
ATOM 1004 C CA . GLU A 1 123 ? -20.722 -2.492 16.736 1.00 78.06 123 GLU A CA 1
ATOM 1005 C C . GLU A 1 123 ? -19.596 -3.260 17.434 1.00 78.06 123 GLU A C 1
ATOM 1007 O O . GLU A 1 123 ? -19.081 -2.834 18.470 1.00 78.06 123 GLU A O 1
ATOM 1012 N N . ALA A 1 124 ? -19.099 -4.316 16.782 1.00 78.38 124 ALA A N 1
ATOM 1013 C CA . ALA A 1 124 ? -17.925 -5.041 17.252 1.00 78.38 124 ALA A CA 1
ATOM 1014 C C . ALA A 1 124 ? -16.661 -4.161 17.280 1.00 78.38 124 ALA A C 1
ATOM 1016 O O . ALA A 1 124 ? -15.819 -4.331 18.170 1.00 78.38 124 ALA A O 1
ATOM 1017 N N . LEU A 1 125 ? -16.522 -3.230 16.326 1.00 78.62 125 LEU A N 1
ATOM 1018 C CA . LEU A 1 125 ? -15.401 -2.294 16.241 1.00 78.62 125 LEU A CA 1
ATOM 1019 C C . LEU A 1 125 ? -15.341 -1.372 17.465 1.00 78.62 125 LEU A C 1
ATOM 1021 O O . LEU A 1 125 ? -14.306 -1.282 18.122 1.00 78.62 125 LEU A O 1
ATOM 1025 N N . GLU A 1 126 ? -16.435 -0.706 17.817 1.00 74.44 126 GLU A N 1
ATOM 1026 C CA . GLU A 1 126 ? -16.419 0.238 18.941 1.00 74.44 126 GLU A CA 1
ATOM 1027 C C . GLU A 1 126 ? -16.173 -0.437 20.295 1.00 74.44 126 GLU A C 1
ATOM 1029 O O . GLU A 1 126 ? -15.506 0.138 21.159 1.00 74.44 126 GLU A O 1
ATOM 1034 N N . GLU A 1 127 ? -16.662 -1.665 20.469 1.00 75.06 127 GLU A N 1
ATOM 1035 C CA . GLU A 1 127 ? -16.515 -2.412 21.718 1.00 75.06 127 GLU A CA 1
ATOM 1036 C C . GLU A 1 127 ? -15.123 -3.028 21.900 1.00 75.06 127 GLU A C 1
ATOM 1038 O O . GLU A 1 127 ? -14.626 -3.092 23.027 1.00 75.06 127 GLU A O 1
ATOM 1043 N N . ASN A 1 128 ? -14.488 -3.488 20.815 1.00 73.19 128 ASN A N 1
ATOM 1044 C CA . ASN A 1 128 ? -13.306 -4.354 20.898 1.00 73.19 128 ASN A CA 1
ATOM 1045 C C . ASN A 1 128 ? -12.018 -3.731 20.340 1.00 73.19 128 ASN A C 1
ATOM 1047 O O . ASN A 1 128 ? -10.969 -4.371 20.420 1.00 73.19 128 ASN A O 1
ATOM 1051 N N . VAL A 1 129 ? -12.044 -2.522 19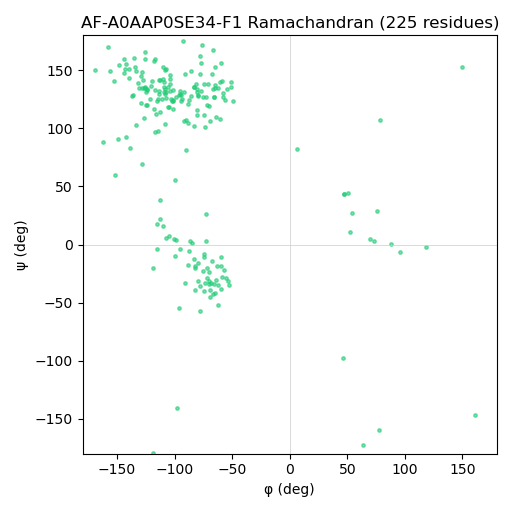.763 1.00 75.00 129 VAL A N 1
ATOM 1052 C CA . VAL A 1 129 ? -10.813 -1.893 19.253 1.00 75.00 129 VAL A CA 1
ATOM 1053 C C . VAL A 1 129 ? -9.852 -1.568 20.389 1.00 75.00 129 VAL A C 1
ATOM 1055 O O . VAL A 1 129 ? -10.168 -0.840 21.331 1.00 75.00 129 VAL A O 1
ATOM 1058 N N . ASP A 1 130 ? -8.624 -2.048 20.224 1.00 69.75 130 ASP A N 1
ATOM 1059 C CA . ASP A 1 130 ? -7.540 -1.780 21.150 1.00 69.75 130 ASP A CA 1
ATOM 1060 C C . ASP A 1 130 ? -7.164 -0.292 21.176 1.00 69.75 130 ASP A C 1
ATOM 1062 O O . ASP A 1 130 ? -6.939 0.349 20.139 1.00 69.75 130 ASP A O 1
ATOM 1066 N N . GLU A 1 131 ? -6.990 0.241 22.382 1.00 70.25 131 GLU A N 1
ATOM 1067 C CA . GLU A 1 131 ? -6.404 1.562 22.588 1.00 70.25 131 GLU A CA 1
ATOM 1068 C C . GLU A 1 131 ? -4.893 1.509 22.337 1.00 70.25 131 GLU A C 1
ATOM 1070 O O . GLU A 1 131 ? -4.106 1.091 23.185 1.00 70.25 131 GLU A O 1
ATOM 1075 N N . HIS A 1 132 ? -4.482 1.965 21.154 1.00 66.31 132 HIS A N 1
ATOM 1076 C CA . HIS A 1 132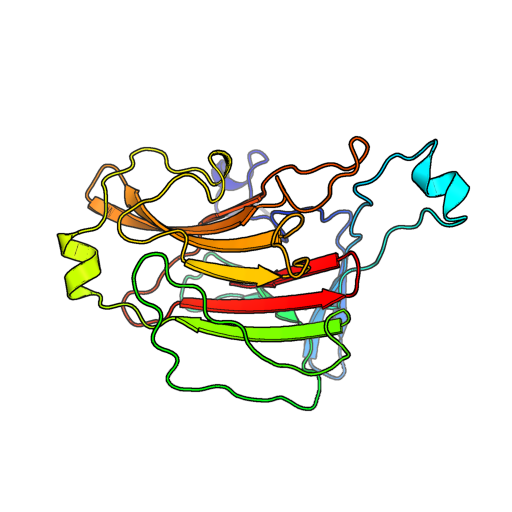 ? -3.079 2.126 20.788 1.00 66.31 132 HIS A CA 1
ATOM 1077 C C . HIS A 1 132 ? -2.781 3.606 20.589 1.00 66.31 132 HIS A C 1
ATOM 1079 O O . HIS A 1 132 ? -2.985 4.178 19.519 1.00 66.31 132 HIS A O 1
ATOM 1085 N N . VAL A 1 133 ? -2.228 4.211 21.639 1.00 55.44 133 VAL A N 1
ATOM 1086 C CA . VAL A 1 133 ? -1.917 5.646 21.715 1.00 55.44 133 VAL A CA 1
ATOM 1087 C C . VAL A 1 133 ? -0.981 6.120 20.590 1.00 55.44 133 VAL A C 1
ATOM 1089 O O . VAL A 1 133 ? -1.019 7.295 20.254 1.00 55.44 133 VAL A O 1
ATOM 1092 N N . ASN A 1 134 ? -0.199 5.228 19.964 1.00 61.94 134 ASN A N 1
ATOM 1093 C CA . ASN A 1 134 ? 0.706 5.543 18.850 1.00 61.94 134 ASN A CA 1
ATOM 1094 C C . ASN A 1 134 ? 0.915 4.333 17.918 1.00 61.94 134 ASN A C 1
ATOM 1096 O O . ASN A 1 134 ? 2.038 3.844 17.788 1.00 61.94 134 ASN A O 1
ATOM 1100 N N . TYR A 1 135 ? -0.147 3.794 17.313 1.00 69.25 135 TYR A N 1
ATOM 1101 C CA . TYR A 1 135 ? 0.056 2.779 16.274 1.00 69.25 135 TYR A CA 1
ATOM 1102 C C . TYR A 1 135 ? 0.763 3.403 15.059 1.00 69.25 135 TYR A C 1
ATOM 1104 O O . TYR A 1 135 ? 0.308 4.408 14.516 1.00 69.25 135 TYR A O 1
ATOM 1112 N N . ASP A 1 136 ? 1.867 2.787 14.642 1.00 72.06 136 ASP A N 1
ATOM 1113 C CA . ASP A 1 136 ? 2.567 3.068 13.392 1.00 72.06 136 ASP A CA 1
ATOM 1114 C C . ASP A 1 136 ? 2.788 1.732 12.672 1.00 72.06 136 ASP A C 1
ATOM 1116 O O . ASP A 1 136 ? 3.045 0.699 13.300 1.00 72.06 136 ASP A O 1
ATOM 1120 N N . CYS A 1 137 ? 2.725 1.747 11.343 1.00 82.81 137 CYS A N 1
ATOM 1121 C CA . CYS A 1 137 ? 2.933 0.578 10.493 1.00 82.81 137 CYS A CA 1
ATOM 1122 C C . CYS A 1 137 ? 4.328 -0.055 10.674 1.00 82.81 137 CYS A C 1
ATOM 1124 O O . CYS A 1 137 ? 4.568 -1.155 10.187 1.00 82.81 137 CYS A O 1
ATOM 1126 N N . TRP A 1 138 ? 5.259 0.596 11.382 1.00 77.44 138 TRP A N 1
ATOM 1127 C CA . TRP A 1 138 ? 6.636 0.134 11.599 1.00 77.44 138 TRP A CA 1
ATOM 1128 C C . TRP A 1 138 ? 6.742 -1.233 12.281 1.00 77.44 138 TRP A C 1
ATOM 1130 O O . TRP A 1 138 ? 7.714 -1.949 12.048 1.00 77.44 138 TRP A O 1
ATOM 1140 N N . GLY A 1 139 ? 5.754 -1.615 13.097 1.00 76.06 139 GLY A N 1
ATOM 1141 C CA . GLY A 1 139 ? 5.694 -2.951 13.703 1.00 76.06 139 GLY A CA 1
ATOM 1142 C C . GLY A 1 139 ? 5.442 -4.081 12.695 1.00 76.06 139 GLY A C 1
ATOM 1143 O O . GLY A 1 139 ? 5.642 -5.254 13.017 1.00 76.06 139 GLY A O 1
ATOM 1144 N N . GLY A 1 140 ? 5.026 -3.730 11.474 1.00 82.12 140 GLY A N 1
ATOM 1145 C CA . GLY A 1 140 ? 4.669 -4.658 10.410 1.00 82.12 140 GLY A CA 1
ATOM 1146 C C . GLY A 1 140 ? 3.464 -5.533 10.742 1.00 82.12 140 GLY A C 1
ATOM 1147 O O . GLY A 1 140 ? 2.812 -5.398 11.779 1.00 82.12 140 GLY A O 1
ATOM 1148 N N . ALA A 1 141 ? 3.198 -6.496 9.864 1.00 82.25 141 ALA A N 1
ATOM 1149 C CA . ALA A 1 141 ? 2.053 -7.398 9.970 1.00 82.25 141 ALA A CA 1
ATOM 1150 C C . ALA A 1 141 ? 2.185 -8.455 11.091 1.00 82.25 141 ALA A C 1
ATOM 1152 O O . ALA A 1 141 ? 1.340 -9.342 11.224 1.00 82.25 141 ALA A O 1
ATOM 1153 N N . VAL A 1 142 ? 3.263 -8.415 11.882 1.00 82.69 142 VAL A N 1
ATOM 1154 C CA . VAL A 1 142 ? 3.459 -9.302 13.042 1.00 82.69 142 VAL A CA 1
ATOM 1155 C C . VAL A 1 142 ? 2.666 -8.806 14.250 1.00 82.69 142 VAL A C 1
ATOM 1157 O O . VAL A 1 142 ? 2.205 -9.621 15.052 1.00 82.69 142 VAL A O 1
ATOM 1160 N N . VAL A 1 143 ? 2.487 -7.488 14.369 1.00 80.50 143 VAL A N 1
ATOM 1161 C CA . VAL A 1 143 ? 1.691 -6.879 15.435 1.00 80.50 143 VAL A CA 1
ATOM 1162 C C . VAL A 1 143 ? 0.219 -7.120 15.127 1.00 80.50 143 VAL A C 1
ATOM 1164 O O . VAL A 1 143 ? -0.305 -6.599 14.147 1.00 80.50 143 VAL A O 1
ATOM 1167 N N . ARG A 1 144 ? -0.425 -7.948 15.951 1.00 80.75 144 ARG A N 1
ATOM 1168 C CA . ARG A 1 144 ? -1.859 -8.235 15.869 1.00 80.75 144 ARG A CA 1
ATOM 1169 C C . ARG A 1 144 ? -2.603 -7.320 16.831 1.00 80.75 144 ARG A C 1
ATOM 1171 O O . ARG A 1 144 ? -2.214 -7.246 17.994 1.00 80.75 144 ARG A O 1
ATOM 1178 N N . GLY A 1 145 ? -3.661 -6.694 16.343 1.00 79.62 145 GLY A N 1
ATOM 1179 C CA . GLY A 1 145 ? -4.679 -6.033 17.150 1.00 79.62 145 GLY A CA 1
ATOM 1180 C C . GLY A 1 145 ? -6.043 -6.684 16.930 1.00 79.62 145 GLY A C 1
ATOM 1181 O O . GLY A 1 145 ? -6.181 -7.622 16.139 1.00 79.62 145 GLY A O 1
ATOM 1182 N N . SER A 1 146 ? -7.063 -6.166 17.607 1.00 81.19 146 SER A N 1
ATOM 1183 C CA . SER A 1 146 ? -8.449 -6.620 17.444 1.00 81.19 146 SER A CA 1
ATOM 1184 C C . SER A 1 146 ? -8.959 -6.456 16.011 1.00 81.19 146 SER A C 1
ATOM 1186 O O . SER A 1 146 ? -9.639 -7.338 15.494 1.00 81.19 146 SER A O 1
ATOM 1188 N N . PHE A 1 147 ? -8.577 -5.363 15.341 1.00 83.50 147 PHE A N 1
ATOM 1189 C CA . PHE A 1 147 ? -8.960 -5.059 13.959 1.00 83.50 147 PHE A CA 1
ATOM 1190 C C . PHE A 1 147 ? -7.732 -4.734 13.116 1.00 83.50 147 PHE A C 1
ATOM 1192 O O . PHE A 1 147 ? -7.496 -3.598 12.707 1.00 83.50 147 PHE A O 1
ATOM 1199 N N . GLY A 1 148 ? -6.921 -5.756 12.867 1.00 84.00 148 GLY A N 1
ATOM 1200 C CA . GLY A 1 148 ? -5.738 -5.634 12.028 1.00 84.00 148 GLY A CA 1
ATOM 1201 C C . GLY A 1 148 ? -4.626 -6.589 12.450 1.00 84.00 148 GLY A C 1
ATOM 1202 O O . GLY A 1 148 ? -4.527 -6.957 13.620 1.00 84.00 148 GLY A O 1
ATOM 1203 N N . PRO A 1 149 ? -3.760 -7.002 11.520 1.00 90.12 149 PRO A N 1
ATOM 1204 C CA . PRO A 1 149 ? -3.759 -6.645 10.103 1.00 90.12 149 PRO A CA 1
ATOM 1205 C C . PRO A 1 149 ? -4.768 -7.483 9.296 1.00 90.12 149 PRO A C 1
ATOM 1207 O O . PRO A 1 149 ? -4.756 -8.712 9.373 1.00 90.12 149 PRO A O 1
ATOM 1210 N N . PHE A 1 150 ? -5.599 -6.832 8.478 1.00 91.00 150 PHE A N 1
ATOM 1211 C CA . PHE A 1 150 ? -6.448 -7.490 7.473 1.00 91.00 150 PHE A CA 1
ATOM 1212 C C . PHE A 1 150 ? -6.305 -6.785 6.121 1.00 91.00 150 PHE A C 1
ATOM 1214 O 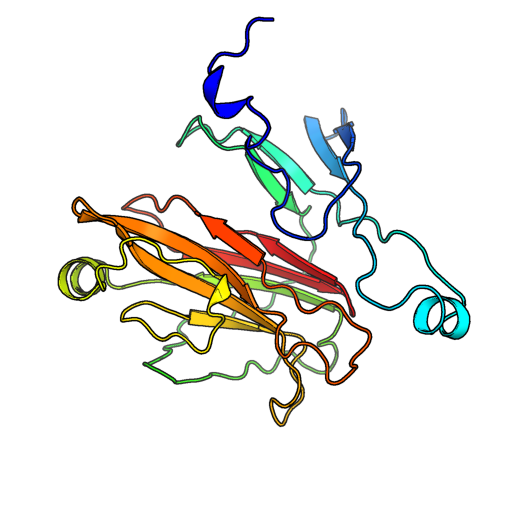O . PHE A 1 150 ? -6.193 -5.565 6.054 1.00 91.00 150 PHE A O 1
ATOM 1221 N N . GLY A 1 151 ? -6.246 -7.547 5.032 1.00 92.50 151 GLY A N 1
ATOM 1222 C CA . GLY A 1 151 ? -5.993 -7.000 3.703 1.00 92.50 151 GLY A CA 1
ATOM 1223 C C . GLY A 1 151 ? -5.512 -8.060 2.726 1.00 92.50 151 GLY A C 1
ATOM 1224 O O . GLY A 1 151 ? -5.900 -9.225 2.818 1.00 92.50 151 GLY A O 1
ATOM 1225 N N . LEU A 1 152 ? -4.646 -7.655 1.802 1.00 92.44 152 LEU A N 1
ATOM 1226 C CA . LEU A 1 152 ? -4.213 -8.463 0.671 1.00 92.44 152 LEU A CA 1
ATOM 1227 C C . LEU A 1 152 ? -2.732 -8.845 0.762 1.00 92.44 152 LEU A C 1
ATOM 1229 O O . LEU A 1 152 ? -1.862 -8.069 1.166 1.00 92.44 152 LEU A O 1
ATOM 1233 N N . LEU A 1 153 ? -2.458 -10.078 0.343 1.00 91.62 153 LEU A N 1
ATOM 1234 C CA . LEU A 1 153 ? -1.125 -10.649 0.189 1.00 91.62 153 LEU A CA 1
ATOM 1235 C C . LEU A 1 153 ? -0.800 -10.718 -1.300 1.00 91.62 153 LEU A C 1
ATOM 1237 O O . LEU A 1 153 ? -1.480 -11.422 -2.043 1.00 91.62 153 LEU A O 1
ATOM 1241 N N . VAL A 1 154 ? 0.244 -10.009 -1.723 1.00 90.81 154 VAL A N 1
ATOM 1242 C CA . VAL A 1 154 ? 0.637 -9.896 -3.135 1.00 90.81 154 VAL A CA 1
ATOM 1243 C C . VAL A 1 154 ? 2.099 -10.286 -3.328 1.00 90.81 154 VAL A C 1
ATOM 1245 O O . VAL A 1 154 ? 2.881 -10.287 -2.370 1.00 90.81 154 VAL A O 1
ATOM 1248 N N . ASN A 1 155 ? 2.475 -10.633 -4.565 1.00 87.94 155 ASN A N 1
ATOM 1249 C CA . ASN A 1 155 ? 3.819 -11.115 -4.914 1.00 87.94 155 ASN A CA 1
ATOM 1250 C C . ASN A 1 155 ? 4.314 -12.204 -3.944 1.00 87.94 155 ASN A C 1
ATOM 1252 O O . ASN A 1 155 ? 5.442 -12.167 -3.451 1.00 87.94 155 ASN A O 1
ATOM 1256 N N . ALA A 1 156 ? 3.421 -13.138 -3.607 1.00 87.81 156 ALA A N 1
ATOM 1257 C CA . ALA A 1 156 ? 3.671 -14.160 -2.607 1.00 87.81 156 ALA A CA 1
ATOM 1258 C C . ALA A 1 156 ? 4.166 -15.457 -3.255 1.00 87.81 156 ALA A C 1
ATOM 1260 O O . ALA A 1 156 ? 3.539 -16.001 -4.161 1.00 87.81 156 ALA A O 1
ATOM 1261 N N . HIS A 1 157 ? 5.269 -15.997 -2.741 1.00 87.44 157 HIS A N 1
ATOM 1262 C CA . HIS A 1 157 ? 5.705 -17.349 -3.076 1.00 87.44 157 HIS A CA 1
ATOM 1263 C C . HIS A 1 157 ? 4.707 -18.377 -2.499 1.00 87.44 157 HIS A C 1
ATOM 1265 O O . HIS A 1 157 ? 4.214 -18.153 -1.391 1.00 87.44 157 HIS A O 1
ATOM 1271 N N . PRO A 1 158 ? 4.459 -19.540 -3.139 1.00 85.12 158 PRO A N 1
ATOM 1272 C CA . PRO A 1 158 ? 3.510 -20.546 -2.635 1.00 85.12 158 PRO A CA 1
ATOM 1273 C C . PRO A 1 158 ? 3.775 -21.039 -1.202 1.00 85.12 158 PRO A C 1
ATOM 1275 O O . PRO A 1 158 ? 2.858 -21.414 -0.481 1.00 85.12 158 PRO A O 1
ATOM 1278 N N . SER A 1 159 ? 5.036 -21.020 -0.761 1.00 87.12 159 SER A N 1
ATOM 1279 C CA . SER A 1 159 ? 5.424 -21.351 0.622 1.00 87.12 159 SER A CA 1
ATOM 1280 C C . SER A 1 159 ? 5.355 -20.167 1.598 1.00 87.12 159 SER A C 1
ATOM 1282 O O . SER A 1 159 ? 5.768 -20.296 2.750 1.00 87.12 159 SER A O 1
ATOM 1284 N N . PHE A 1 160 ? 4.902 -18.999 1.139 1.00 87.06 160 PHE A N 1
ATOM 1285 C CA . PHE A 1 160 ? 4.899 -17.726 1.863 1.00 87.06 160 PHE A CA 1
ATOM 1286 C C . PHE A 1 160 ? 6.275 -17.322 2.401 1.00 87.06 160 PHE A C 1
ATOM 1288 O O . PHE A 1 160 ? 6.375 -16.639 3.422 1.00 87.06 160 PHE A O 1
ATOM 1295 N N . SER A 1 161 ? 7.360 -17.763 1.758 1.00 89.69 161 SER A N 1
ATOM 1296 C CA . SER A 1 161 ? 8.703 -17.350 2.167 1.00 89.69 161 SER A CA 1
ATOM 1297 C C . SER A 1 161 ? 9.007 -15.904 1.788 1.00 89.69 161 SER A C 1
ATOM 1299 O O . SER A 1 161 ? 9.707 -15.227 2.535 1.00 89.69 161 SER A O 1
ATOM 1301 N N . GLU A 1 162 ? 8.460 -15.456 0.659 1.00 92.19 162 GLU A N 1
ATOM 1302 C CA . GLU A 1 162 ? 8.511 -14.083 0.158 1.00 92.19 162 GLU A CA 1
ATOM 1303 C C . GLU A 1 162 ? 7.080 -13.632 -0.101 1.00 92.19 162 GLU A C 1
ATOM 1305 O O . GLU A 1 162 ? 6.283 -14.432 -0.594 1.00 92.19 162 GLU A O 1
ATOM 1310 N N . LEU A 1 163 ? 6.746 -12.418 0.321 1.00 92.06 163 LEU A N 1
ATOM 1311 C CA . LEU A 1 163 ? 5.413 -11.835 0.211 1.00 92.06 163 LEU A CA 1
ATOM 1312 C C . LEU A 1 163 ? 5.447 -10.345 0.553 1.00 92.06 163 LEU A C 1
ATOM 1314 O O . LEU A 1 163 ? 6.230 -9.911 1.400 1.00 92.06 163 LEU A O 1
ATOM 1318 N N . THR A 1 164 ? 4.549 -9.581 -0.056 1.00 92.56 164 THR A N 1
ATOM 1319 C CA . THR A 1 164 ? 4.269 -8.192 0.323 1.00 92.56 164 THR A CA 1
ATOM 1320 C C . THR A 1 164 ? 2.849 -8.123 0.870 1.00 92.56 164 THR A C 1
ATOM 1322 O O . THR A 1 164 ? 1.929 -8.639 0.235 1.00 92.56 164 THR A O 1
ATOM 1325 N N . LEU A 1 165 ? 2.661 -7.530 2.052 1.00 93.38 165 LEU A N 1
ATOM 1326 C CA . LEU A 1 165 ? 1.321 -7.334 2.612 1.00 93.38 165 LEU A CA 1
ATOM 1327 C C . LEU A 1 165 ? 0.898 -5.882 2.460 1.00 93.38 165 LEU A C 1
ATOM 1329 O O . LEU A 1 165 ? 1.644 -4.978 2.838 1.00 93.38 165 LEU A O 1
ATOM 1333 N N . ILE A 1 166 ? -0.321 -5.679 1.976 1.00 94.81 166 ILE A N 1
ATOM 1334 C CA . ILE A 1 166 ? -1.002 -4.394 2.032 1.00 94.81 166 ILE A CA 1
ATOM 1335 C C . ILE A 1 166 ? -2.245 -4.604 2.877 1.00 94.81 166 ILE A C 1
ATOM 1337 O O . ILE A 1 166 ? -3.095 -5.425 2.539 1.00 94.81 166 ILE A O 1
ATOM 1341 N N . TYR A 1 167 ? -2.321 -3.922 4.011 1.00 93.44 167 TYR A N 1
ATOM 1342 C CA . TYR A 1 167 ? -3.355 -4.186 5.001 1.00 93.44 167 TYR A CA 1
ATOM 1343 C C . TYR A 1 167 ? -3.860 -2.916 5.661 1.00 93.44 167 TYR A C 1
ATOM 1345 O O . TYR A 1 167 ? -3.148 -1.916 5.755 1.00 93.44 167 TYR A O 1
ATOM 1353 N N . PHE A 1 168 ? -5.088 -3.002 6.154 1.00 91.94 168 PHE A N 1
ATOM 1354 C CA . PHE A 1 168 ? -5.653 -2.053 7.085 1.00 91.94 168 PHE A CA 1
ATOM 1355 C C . PHE A 1 168 ? -5.396 -2.483 8.527 1.00 91.94 168 PHE A C 1
ATOM 1357 O O . PHE A 1 168 ? -5.367 -3.673 8.866 1.00 91.94 168 PHE A O 1
ATOM 1364 N N . HIS A 1 169 ? -5.218 -1.483 9.379 1.00 89.56 169 HIS A N 1
ATOM 1365 C CA . HIS A 1 169 ? -5.215 -1.634 10.821 1.00 89.56 169 HIS A CA 1
ATOM 1366 C C . HIS A 1 169 ? -6.028 -0.499 11.433 1.00 89.56 169 HIS A C 1
ATOM 1368 O O . HIS A 1 169 ? -5.787 0.671 11.133 1.00 89.56 169 HIS A O 1
ATOM 1374 N N . ILE A 1 170 ? -6.977 -0.838 12.300 1.00 87.50 170 ILE A N 1
ATOM 1375 C CA . ILE A 1 170 ? -7.820 0.124 13.006 1.00 87.50 170 ILE A CA 1
ATOM 1376 C C . ILE A 1 170 ? -7.413 0.127 14.474 1.00 87.50 170 ILE A C 1
ATOM 1378 O O . ILE A 1 170 ? -7.247 -0.922 15.095 1.00 87.50 170 ILE A O 1
ATOM 1382 N N . ALA A 1 171 ? -7.198 1.318 15.016 1.00 85.00 171 ALA A N 1
ATOM 1383 C CA . ALA A 1 171 ? -6.776 1.525 16.391 1.00 85.00 171 ALA A CA 1
ATOM 1384 C C . ALA A 1 171 ? -7.511 2.717 17.003 1.00 85.00 171 ALA A C 1
ATOM 1386 O O . ALA A 1 171 ? -7.867 3.671 16.308 1.00 85.00 171 ALA A O 1
ATOM 1387 N N . LYS A 1 172 ? -7.704 2.692 18.321 1.00 82.00 172 LYS A N 1
ATOM 1388 C CA . LYS A 1 172 ? -8.323 3.796 19.054 1.00 82.00 172 LYS A CA 1
ATOM 1389 C C . LYS A 1 172 ? -7.239 4.720 19.605 1.00 82.00 172 LYS A C 1
ATOM 1391 O O . LYS A 1 172 ? -6.336 4.281 20.319 1.00 82.00 172 LYS A O 1
ATOM 1396 N N . ALA A 1 173 ? -7.320 5.998 19.243 1.00 73.88 173 ALA A N 1
ATOM 1397 C CA . ALA A 1 173 ? -6.413 7.036 19.713 1.00 73.88 173 ALA A CA 1
ATOM 1398 C C . ALA A 1 173 ? -6.766 7.494 21.138 1.00 73.88 173 ALA A C 1
ATOM 1400 O O . ALA A 1 173 ? -7.889 7.312 21.619 1.00 73.88 173 ALA A O 1
ATOM 1401 N N . THR A 1 174 ? -5.818 8.158 21.803 1.00 66.81 174 THR A N 1
ATOM 1402 C CA . THR A 1 174 ? -6.014 8.773 23.124 1.00 66.81 174 THR A CA 1
ATOM 1403 C C . THR A 1 174 ? -7.118 9.830 23.043 1.00 66.81 174 THR A C 1
ATOM 1405 O O . THR A 1 174 ? -6.926 10.883 22.441 1.00 66.81 174 THR A O 1
ATOM 1408 N N . GLY A 1 175 ? -8.288 9.541 23.615 1.00 65.06 175 GLY A N 1
ATOM 1409 C CA . GLY A 1 175 ? -9.496 10.372 23.480 1.00 65.06 175 GLY A CA 1
ATOM 1410 C C . GLY A 1 175 ? -10.678 9.661 22.818 1.00 65.06 175 GLY A C 1
ATOM 1411 O O . GLY A 1 175 ? -11.757 10.235 22.720 1.00 65.06 175 GLY A O 1
ATOM 1412 N N . GLY A 1 176 ? -10.495 8.409 22.399 1.00 72.56 176 GLY A N 1
ATOM 1413 C CA . GLY A 1 176 ? -11.571 7.542 21.926 1.00 72.56 176 GLY A CA 1
ATOM 1414 C C . GLY A 1 176 ? -11.899 7.651 20.445 1.00 72.56 176 GLY A C 1
ATOM 1415 O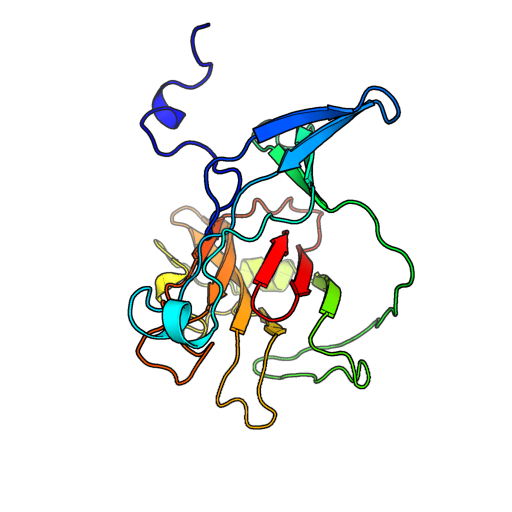 O . GLY A 1 176 ? -12.763 6.929 19.965 1.00 72.56 176 GLY A O 1
ATOM 1416 N N . THR A 1 177 ? -11.188 8.503 19.708 1.00 78.88 177 THR A N 1
ATOM 1417 C CA . THR A 1 177 ? -11.326 8.603 18.255 1.00 78.88 177 THR A CA 1
ATOM 1418 C C . THR A 1 177 ? -10.697 7.390 17.575 1.00 78.88 177 THR A C 1
ATOM 1420 O O . THR A 1 177 ? -9.524 7.084 17.801 1.00 78.88 177 THR A O 1
ATOM 1423 N N . LEU A 1 178 ? -11.466 6.720 16.720 1.00 81.88 178 LEU A N 1
ATOM 1424 C CA . LEU A 1 178 ? -10.967 5.651 15.862 1.00 81.88 178 LEU A CA 1
ATOM 1425 C C . LEU A 1 178 ? -10.067 6.225 14.766 1.00 81.88 178 LEU A C 1
ATOM 1427 O O . LEU A 1 178 ? -10.371 7.255 14.164 1.00 81.88 178 LEU A O 1
ATOM 1431 N N . LYS A 1 179 ? -8.957 5.538 14.508 1.00 84.94 179 LYS A N 1
ATOM 1432 C CA . LYS A 1 179 ? -8.029 5.833 13.422 1.00 84.94 179 LYS A CA 1
ATOM 1433 C C . LYS A 1 179 ? -7.802 4.589 12.589 1.00 84.94 179 LYS A C 1
ATOM 1435 O O . LYS A 1 179 ? -7.520 3.520 13.133 1.00 84.94 179 LYS A O 1
ATOM 1440 N N . THR A 1 180 ? -7.855 4.764 11.277 1.00 87.12 180 THR A N 1
ATOM 1441 C CA . THR A 1 180 ? -7.563 3.705 10.318 1.00 87.12 180 THR A CA 1
ATOM 1442 C C . THR A 1 180 ? -6.247 3.995 9.623 1.00 87.12 180 THR A C 1
ATOM 1444 O O . THR A 1 180 ? -5.982 5.116 9.189 1.00 87.12 180 THR A O 1
ATOM 1447 N N . PHE A 1 181 ? -5.419 2.968 9.500 1.00 88.75 181 PHE A N 1
ATOM 1448 C CA . PHE A 1 181 ? -4.131 3.031 8.833 1.00 88.75 181 PHE A CA 1
ATOM 1449 C C . PHE A 1 181 ? -4.103 2.037 7.685 1.00 88.75 181 PHE A C 1
ATOM 1451 O O . PHE A 1 181 ? -4.516 0.893 7.858 1.00 88.75 181 PHE A O 1
ATOM 1458 N N . VAL A 1 182 ? -3.576 2.461 6.539 1.00 91.56 182 VAL A N 1
ATOM 1459 C CA . VAL A 1 182 ? -3.172 1.561 5.458 1.00 91.56 182 VAL A CA 1
ATOM 1460 C C . VAL A 1 182 ? -1.659 1.396 5.511 1.00 91.56 182 VAL A C 1
ATOM 1462 O O . VAL A 1 182 ? -0.908 2.373 5.493 1.00 91.56 182 VAL A O 1
ATOM 1465 N N . CYS A 1 183 ? -1.205 0.152 5.602 1.00 92.38 183 CYS A N 1
ATOM 1466 C CA . CYS A 1 183 ? 0.198 -0.206 5.742 1.00 92.38 183 CYS A CA 1
ATOM 1467 C C . CYS A 1 183 ? 0.643 -1.067 4.561 1.00 92.38 183 CYS A C 1
ATOM 1469 O O . CYS A 1 183 ? -0.079 -1.954 4.114 1.00 92.38 183 CYS A O 1
ATOM 1471 N N . THR A 1 184 ? 1.858 -0.828 4.073 1.00 93.69 184 THR A N 1
ATOM 1472 C CA . THR A 1 184 ? 2.529 -1.651 3.060 1.00 93.69 184 THR A CA 1
ATOM 1473 C C . THR A 1 184 ? 3.788 -2.252 3.669 1.00 93.69 184 THR A C 1
ATOM 1475 O O . THR A 1 184 ? 4.839 -1.606 3.733 1.00 93.69 184 THR A O 1
ATOM 1478 N N . ASP A 1 185 ? 3.673 -3.495 4.130 1.00 92.81 185 ASP A N 1
ATOM 1479 C CA . ASP A 1 185 ? 4.756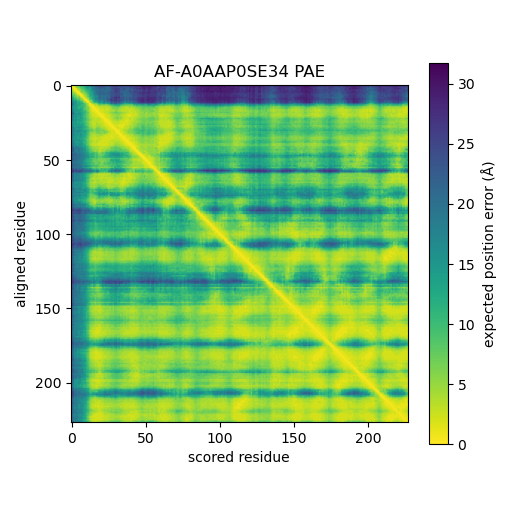 -4.240 4.758 1.00 92.81 185 ASP A CA 1
ATOM 1480 C C . ASP A 1 185 ? 5.554 -5.026 3.712 1.00 92.81 185 ASP A C 1
ATOM 1482 O O . ASP A 1 185 ? 5.120 -6.048 3.169 1.00 92.81 185 ASP A O 1
ATOM 1486 N N . LYS A 1 186 ? 6.762 -4.517 3.447 1.00 91.88 186 LYS A N 1
ATOM 1487 C CA . LYS A 1 186 ? 7.752 -5.115 2.546 1.00 91.88 186 LYS A CA 1
ATOM 1488 C C . LYS A 1 186 ? 8.845 -5.885 3.286 1.00 91.88 186 LYS A C 1
ATOM 1490 O O . LYS A 1 186 ? 9.776 -6.356 2.628 1.00 91.88 186 LYS A O 1
ATOM 1495 N N . SER A 1 187 ? 8.765 -6.039 4.610 1.00 90.56 187 SER A N 1
ATOM 1496 C CA . SER A 1 187 ? 9.810 -6.669 5.439 1.00 90.56 187 SER A CA 1
ATOM 1497 C C . SER A 1 187 ? 10.202 -8.064 4.939 1.00 90.56 187 SER A C 1
ATOM 1499 O O . SER A 1 187 ? 11.365 -8.463 5.022 1.00 90.56 187 SER A O 1
ATOM 1501 N N . ARG A 1 188 ? 9.241 -8.782 4.345 1.00 90.38 188 ARG A N 1
ATOM 1502 C CA . ARG A 1 188 ? 9.395 -10.129 3.780 1.00 90.38 188 ARG A CA 1
ATOM 1503 C C . ARG A 1 188 ? 9.200 -10.184 2.263 1.00 90.38 188 ARG A C 1
ATOM 1505 O O . ARG A 1 188 ? 9.013 -11.268 1.723 1.00 90.38 188 ARG A O 1
ATOM 1512 N N . SER A 1 189 ? 9.283 -9.047 1.573 1.00 90.62 189 SER A N 1
ATOM 1513 C CA . SER A 1 189 ? 9.055 -8.963 0.120 1.00 90.62 189 SER A CA 1
ATOM 1514 C C . SER A 1 189 ? 10.084 -9.740 -0.702 1.00 90.62 189 SER A C 1
ATOM 1516 O O . SER A 1 189 ? 9.750 -10.265 -1.757 1.00 90.62 189 SER A O 1
ATOM 1518 N N . SER A 1 190 ? 11.324 -9.854 -0.214 1.00 89.25 190 SER A N 1
ATOM 1519 C CA . SER A 1 190 ? 12.384 -10.615 -0.877 1.00 89.25 190 SER A CA 1
ATOM 1520 C C . SER A 1 190 ? 13.367 -11.233 0.120 1.00 89.25 190 SER A C 1
ATOM 1522 O O . SER A 1 190 ? 13.584 -10.700 1.212 1.00 89.25 190 SER A O 1
ATOM 1524 N N . LYS A 1 191 ? 14.027 -12.328 -0.267 1.00 89.69 191 LYS A N 1
ATOM 1525 C CA . LYS A 1 191 ? 15.190 -12.907 0.429 1.00 89.69 191 LYS A CA 1
ATOM 1526 C C . LYS A 1 191 ? 16.499 -12.184 0.125 1.00 89.69 191 LYS A C 1
ATOM 1528 O O . LYS A 1 191 ? 17.462 -12.359 0.869 1.00 89.69 191 LYS A O 1
ATOM 1533 N N . ALA A 1 192 ? 16.547 -11.363 -0.923 1.00 87.00 192 ALA A N 1
ATOM 1534 C CA . ALA A 1 192 ? 17.734 -10.585 -1.254 1.00 87.00 192 ALA A CA 1
ATOM 1535 C C . ALA A 1 192 ? 18.077 -9.607 -0.117 1.00 87.00 192 ALA A C 1
ATOM 1537 O O . ALA A 1 192 ? 17.196 -8.945 0.437 1.00 87.00 192 ALA A O 1
ATOM 1538 N N . SER A 1 193 ? 19.354 -9.526 0.257 1.00 82.69 193 SER A N 1
ATOM 1539 C CA . SER A 1 193 ? 19.835 -8.625 1.314 1.00 82.69 193 SER A CA 1
ATOM 1540 C C . SER A 1 193 ? 20.067 -7.192 0.829 1.00 82.69 193 SER A C 1
ATOM 1542 O O . SER A 1 193 ? 20.080 -6.282 1.648 1.00 82.69 193 SER A O 1
ATOM 1544 N N . SER A 1 194 ? 20.224 -6.992 -0.482 1.00 82.81 194 SER A N 1
ATOM 1545 C CA . SER A 1 194 ? 20.494 -5.700 -1.127 1.00 82.81 194 SER A CA 1
ATOM 1546 C C . SER A 1 194 ? 19.243 -4.864 -1.422 1.00 82.81 194 SER A C 1
ATOM 1548 O O . SER A 1 194 ? 19.354 -3.785 -1.993 1.00 82.81 194 SER A O 1
ATOM 1550 N N . VAL A 1 195 ? 18.054 -5.349 -1.055 1.00 87.06 195 VAL A N 1
ATOM 1551 C CA . VAL A 1 195 ? 16.777 -4.686 -1.350 1.00 87.06 195 VAL A CA 1
ATOM 1552 C C . VAL A 1 195 ? 16.263 -3.955 -0.117 1.00 87.06 195 VAL A C 1
ATOM 1554 O O . VAL A 1 195 ? 16.196 -4.534 0.969 1.00 87.06 195 VAL A O 1
ATOM 1557 N N . ASP A 1 196 ? 15.835 -2.708 -0.298 1.00 87.25 196 ASP A N 1
ATOM 1558 C CA . ASP A 1 196 ? 15.158 -1.938 0.737 1.00 87.25 196 ASP A CA 1
ATOM 1559 C C . ASP A 1 196 ? 13.735 -2.451 1.005 1.00 87.25 196 ASP A C 1
ATOM 1561 O O . ASP A 1 196 ? 12.830 -2.411 0.159 1.00 87.25 196 ASP A O 1
ATOM 1565 N N . LYS A 1 197 ? 13.532 -2.854 2.255 1.00 89.12 197 LYS A N 1
ATOM 1566 C CA . LYS A 1 197 ? 12.307 -3.465 2.768 1.00 89.12 197 LYS A CA 1
ATOM 1567 C C . LYS A 1 197 ? 11.586 -2.572 3.775 1.00 89.12 197 LYS A C 1
ATOM 1569 O O . LYS A 1 197 ? 10.802 -3.076 4.574 1.00 89.12 197 LYS A O 1
ATOM 1574 N N . GLN A 1 198 ? 11.842 -1.261 3.738 1.00 88.25 198 GLN A N 1
ATOM 1575 C CA . GLN A 1 198 ? 11.154 -0.287 4.580 1.00 88.25 198 GLN A CA 1
ATOM 1576 C C . GLN A 1 198 ? 9.630 -0.432 4.488 1.00 88.25 198 GLN A C 1
ATOM 1578 O O . GLN A 1 198 ? 9.073 -0.546 3.397 1.00 88.25 198 GLN A O 1
ATOM 1583 N N . ILE A 1 199 ? 8.959 -0.388 5.634 1.00 90.31 199 ILE A N 1
ATOM 1584 C CA . ILE A 1 199 ? 7.500 -0.411 5.717 1.00 90.31 199 ILE A CA 1
ATOM 1585 C C . ILE A 1 199 ? 6.970 1.009 5.507 1.00 90.31 199 ILE A C 1
ATOM 1587 O O . ILE A 1 199 ? 7.508 1.964 6.070 1.00 90.31 199 ILE A O 1
ATOM 1591 N N . TYR A 1 200 ? 5.924 1.143 4.693 1.00 90.12 200 TYR A N 1
ATOM 1592 C CA . TYR A 1 200 ? 5.228 2.414 4.481 1.00 90.12 200 TYR A CA 1
ATOM 1593 C C . TYR A 1 200 ? 3.842 2.375 5.112 1.00 90.12 200 TYR A C 1
ATOM 1595 O O . TYR A 1 200 ? 3.246 1.307 5.251 1.00 90.12 200 TYR A O 1
ATOM 1603 N N . GLY A 1 201 ? 3.334 3.544 5.487 1.00 89.25 201 GLY A N 1
ATOM 1604 C CA . GLY A 1 201 ? 2.052 3.682 6.157 1.00 89.25 201 GLY A CA 1
ATOM 1605 C C . GLY A 1 201 ? 1.444 5.059 5.952 1.00 89.25 201 GLY A C 1
ATOM 1606 O O . GLY A 1 201 ? 2.173 6.047 5.818 1.00 89.25 201 GLY A O 1
ATOM 1607 N N . ALA A 1 202 ? 0.117 5.116 5.936 1.00 87.38 202 ALA A N 1
ATOM 1608 C CA . ALA A 1 202 ? -0.648 6.355 5.921 1.00 87.38 202 ALA A CA 1
ATOM 1609 C C . ALA A 1 202 ? -1.927 6.213 6.758 1.00 87.38 202 ALA A C 1
ATOM 1611 O O . ALA A 1 202 ? -2.510 5.133 6.832 1.00 87.38 202 ALA A O 1
ATOM 1612 N N . GLU A 1 203 ? -2.359 7.310 7.379 1.00 85.75 203 GLU A N 1
ATOM 1613 C CA . GLU A 1 203 ? -3.673 7.408 8.024 1.00 85.75 203 GLU A CA 1
ATOM 1614 C C . GLU A 1 203 ? -4.732 7.665 6.942 1.00 85.75 203 GLU A C 1
ATOM 1616 O O . GLU A 1 203 ? -4.574 8.581 6.129 1.00 85.75 203 GLU A O 1
ATOM 1621 N N . VAL A 1 204 ? -5.792 6.857 6.929 1.00 83.88 204 VAL A N 1
ATOM 1622 C CA . VAL A 1 204 ? -6.927 6.980 6.007 1.00 83.88 204 VAL A CA 1
ATOM 1623 C C . VAL A 1 204 ? -8.148 7.409 6.821 1.00 83.88 204 VAL A C 1
ATOM 1625 O O . VAL A 1 204 ? -8.475 6.751 7.812 1.00 83.88 204 VAL A O 1
ATOM 1628 N N . PRO A 1 205 ? -8.823 8.513 6.461 1.00 76.75 205 PRO A N 1
ATOM 1629 C CA . PRO A 1 205 ? -10.031 8.919 7.159 1.00 76.75 205 PRO A CA 1
ATOM 1630 C C . PRO A 1 205 ? -11.162 7.942 6.833 1.00 76.75 205 PRO A C 1
ATOM 1632 O O . PRO A 1 205 ? -11.568 7.827 5.682 1.00 76.75 205 PRO A O 1
ATOM 1635 N N . LEU A 1 206 ? -11.695 7.268 7.850 1.00 71.00 206 LEU A N 1
ATOM 1636 C CA . LEU A 1 206 ? -12.917 6.484 7.709 1.00 71.00 206 LEU A CA 1
ATOM 1637 C C . LEU A 1 206 ? -14.121 7.393 7.972 1.00 71.00 206 LEU A C 1
ATOM 1639 O O . LEU A 1 206 ? -14.239 7.975 9.054 1.00 71.00 206 LEU A O 1
ATOM 1643 N N . LEU A 1 207 ? -15.015 7.520 6.992 1.00 64.38 207 LEU A N 1
ATOM 1644 C CA . LEU A 1 207 ? -16.335 8.098 7.223 1.00 64.38 207 LEU A CA 1
ATOM 1645 C C . LEU A 1 207 ? -17.243 7.018 7.812 1.00 64.38 207 LEU A C 1
ATOM 1647 O O . LEU A 1 207 ? -17.220 5.871 7.381 1.00 64.38 207 LEU A O 1
ATOM 1651 N N . TYR A 1 208 ? -18.043 7.393 8.808 1.00 57.97 208 TYR A N 1
ATOM 1652 C CA . TYR A 1 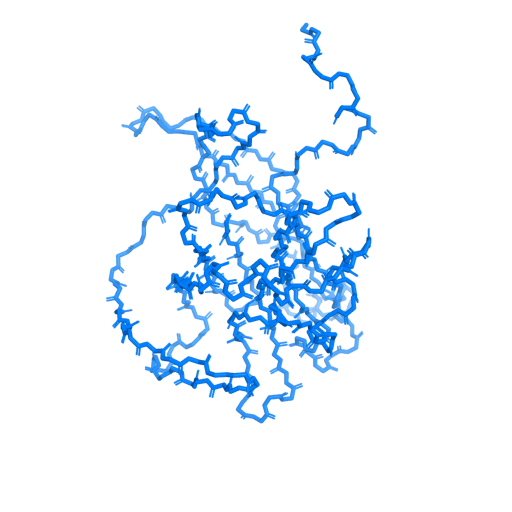208 ? -18.801 6.460 9.648 1.00 57.97 208 TYR A CA 1
ATOM 1653 C C . TYR A 1 208 ? -19.788 5.572 8.865 1.00 57.97 208 TYR A C 1
ATOM 1655 O O . TYR A 1 208 ? -20.168 4.517 9.356 1.00 57.97 208 TYR A O 1
ATOM 1663 N N . ASP A 1 209 ? -20.154 5.955 7.638 1.00 64.00 209 ASP A N 1
ATOM 1664 C CA . ASP A 1 209 ? -21.086 5.240 6.754 1.00 64.00 209 ASP A CA 1
ATOM 1665 C C . ASP A 1 209 ? -20.411 4.545 5.559 1.00 64.00 209 ASP A C 1
ATOM 1667 O O . ASP A 1 209 ? -21.105 3.999 4.707 1.00 64.00 209 ASP A O 1
ATOM 1671 N N . GLU A 1 210 ? -19.079 4.547 5.479 1.00 75.50 210 GLU A N 1
ATOM 1672 C CA . GLU A 1 210 ? -18.347 3.999 4.333 1.00 75.50 210 GLU A CA 1
ATOM 1673 C C . GLU A 1 210 ? -17.597 2.713 4.698 1.00 75.50 210 GLU A C 1
ATOM 1675 O O . GLU A 1 210 ? -17.057 2.571 5.797 1.00 75.50 210 GLU A O 1
ATOM 1680 N N . ASN A 1 211 ? -17.578 1.769 3.758 1.00 84.12 211 ASN A N 1
ATOM 1681 C CA . ASN A 1 211 ? -16.764 0.564 3.850 1.00 84.12 211 ASN A CA 1
ATOM 1682 C C . ASN A 1 211 ? -15.306 0.882 3.517 1.00 84.12 211 ASN A C 1
ATOM 1684 O O . ASN A 1 211 ? -15.000 1.842 2.804 1.00 84.12 211 ASN A O 1
ATOM 1688 N N . LEU A 1 212 ? -14.388 0.048 4.006 1.00 87.88 212 LEU A N 1
ATOM 1689 C CA . LEU A 1 212 ? -12.980 0.188 3.663 1.00 87.88 212 LEU A CA 1
ATOM 1690 C C . LEU A 1 212 ? -12.719 -0.422 2.296 1.00 87.88 212 LEU A C 1
ATOM 1692 O O . LEU A 1 212 ? -12.747 -1.638 2.139 1.00 87.88 212 LEU A O 1
ATOM 1696 N N . SER A 1 213 ? -12.408 0.415 1.316 1.00 89.56 213 SER A N 1
ATOM 1697 C CA . SER A 1 213 ? -11.986 -0.042 -0.003 1.00 89.56 213 SER A CA 1
ATOM 1698 C C . SER A 1 213 ? -10.483 0.121 -0.174 1.00 89.56 213 SER A C 1
ATOM 1700 O O . SER A 1 213 ? -9.914 1.117 0.262 1.00 89.56 213 SER A O 1
ATOM 1702 N N . MET A 1 214 ? -9.832 -0.827 -0.839 1.00 91.06 214 MET A N 1
ATOM 1703 C CA . MET A 1 214 ? -8.493 -0.627 -1.378 1.00 91.06 214 MET A CA 1
ATOM 1704 C C . MET A 1 214 ? -8.415 -1.134 -2.812 1.00 91.06 214 MET A C 1
ATOM 1706 O O . MET A 1 214 ? -9.058 -2.115 -3.181 1.00 91.06 214 MET A O 1
ATOM 1710 N N . ARG A 1 215 ? -7.570 -0.498 -3.613 1.00 90.25 215 ARG A N 1
ATOM 1711 C CA . ARG A 1 215 ? -7.216 -0.944 -4.954 1.00 90.25 215 ARG A CA 1
ATOM 1712 C C . ARG A 1 215 ? -5.709 -1.095 -5.068 1.00 90.25 215 ARG A C 1
ATOM 1714 O O . ARG A 1 215 ? -4.966 -0.216 -4.641 1.00 90.25 215 ARG A O 1
ATOM 1721 N N . LEU A 1 216 ? -5.255 -2.203 -5.637 1.00 90.56 216 LEU A N 1
ATOM 1722 C CA . LEU A 1 216 ? -3.847 -2.528 -5.823 1.00 90.56 216 LEU A CA 1
ATOM 1723 C C . LEU A 1 216 ? -3.558 -2.723 -7.305 1.00 90.56 216 LEU A C 1
ATOM 1725 O O . LEU A 1 216 ? -4.167 -3.579 -7.936 1.00 90.56 216 LEU A O 1
ATOM 1729 N N . LEU A 1 217 ? -2.588 -1.983 -7.833 1.00 89.31 217 LEU A N 1
ATOM 1730 C CA . LEU A 1 217 ? -2.012 -2.219 -9.154 1.00 89.31 217 LEU A CA 1
ATOM 1731 C C . LEU A 1 217 ? -0.688 -2.940 -8.972 1.00 89.31 217 LEU A C 1
ATOM 1733 O O . LEU A 1 217 ? 0.240 -2.388 -8.385 1.00 89.31 217 LEU A O 1
ATOM 1737 N N . ILE A 1 218 ? -0.597 -4.159 -9.475 1.00 88.88 218 ILE A N 1
ATOM 1738 C CA . ILE A 1 218 ? 0.599 -4.989 -9.424 1.00 88.88 218 ILE A CA 1
ATOM 1739 C C . ILE A 1 218 ? 1.177 -5.033 -10.831 1.00 88.88 218 ILE A C 1
ATOM 1741 O O . ILE A 1 218 ? 0.482 -5.373 -11.784 1.00 88.88 218 ILE A O 1
ATOM 1745 N N . ASN A 1 219 ? 2.454 -4.689 -10.959 1.00 86.88 219 ASN A N 1
ATOM 1746 C CA . ASN A 1 219 ? 3.207 -4.823 -12.196 1.00 86.88 219 ASN A CA 1
ATOM 1747 C C . ASN A 1 219 ? 4.636 -5.270 -11.882 1.00 86.88 219 ASN A C 1
ATOM 1749 O O . ASN A 1 219 ? 5.514 -4.450 -11.605 1.00 86.88 219 ASN A O 1
ATOM 1753 N N . HIS A 1 220 ? 4.849 -6.584 -11.902 1.00 87.00 220 HIS A N 1
ATOM 1754 C CA . HIS A 1 220 ? 6.083 -7.270 -11.533 1.00 87.00 220 HIS A CA 1
ATOM 1755 C C . HIS A 1 220 ? 6.664 -6.750 -10.201 1.00 87.00 220 HIS A C 1
ATOM 1757 O O . HIS A 1 220 ? 6.234 -7.158 -9.122 1.00 87.00 220 HIS A O 1
ATOM 1763 N N . SER A 1 221 ? 7.638 -5.837 -10.260 1.00 85.81 221 SER A N 1
ATOM 1764 C CA . SER A 1 221 ? 8.349 -5.280 -9.103 1.00 85.81 221 SER A CA 1
ATOM 1765 C C . SER A 1 221 ? 7.678 -4.061 -8.461 1.00 85.81 221 SER A C 1
ATOM 1767 O O . SER A 1 221 ? 8.152 -3.596 -7.422 1.00 85.81 221 SER A O 1
ATOM 1769 N N . VAL A 1 222 ? 6.602 -3.533 -9.049 1.00 88.94 222 VAL A N 1
ATOM 1770 C CA . VAL A 1 222 ? 5.896 -2.343 -8.560 1.00 88.94 222 VAL A CA 1
ATOM 1771 C C . VAL A 1 222 ? 4.504 -2.725 -8.077 1.00 88.94 222 VAL A C 1
ATOM 1773 O O . VAL A 1 222 ? 3.763 -3.415 -8.773 1.00 88.94 222 VAL A O 1
ATOM 1776 N N . VAL A 1 223 ? 4.153 -2.244 -6.885 1.00 91.00 223 VAL A N 1
ATOM 1777 C CA . VAL A 1 223 ? 2.793 -2.300 -6.350 1.00 91.00 223 VAL A CA 1
ATOM 1778 C C . VAL A 1 223 ? 2.368 -0.878 -6.000 1.00 91.00 223 VAL A C 1
ATOM 1780 O O . VAL A 1 223 ? 3.026 -0.228 -5.186 1.00 91.00 223 VAL A O 1
ATOM 1783 N N . GLU A 1 224 ? 1.294 -0.392 -6.617 1.00 90.62 224 GLU A N 1
ATOM 1784 C CA . GLU A 1 224 ? 0.657 0.881 -6.272 1.00 90.62 224 GLU A CA 1
ATOM 1785 C C . GLU A 1 224 ? -0.635 0.594 -5.501 1.00 90.62 224 GLU A C 1
ATOM 1787 O O . GLU A 1 224 ? -1.534 -0.057 -6.030 1.00 90.62 224 GLU A O 1
ATOM 1792 N N . SER A 1 225 ? -0.719 1.055 -4.251 1.00 91.44 225 SER A N 1
ATOM 1793 C CA . SER A 1 225 ? -1.893 0.890 -3.393 1.00 91.44 225 SER A CA 1
ATOM 1794 C C . SER A 1 225 ? -2.674 2.195 -3.253 1.00 91.44 225 SER A C 1
ATOM 1796 O O . SER A 1 225 ? -2.103 3.266 -3.043 1.00 91.44 225 SER A O 1
ATOM 1798 N N . PHE A 1 226 ? -3.994 2.089 -3.361 1.00 89.25 226 PHE A N 1
ATOM 1799 C CA . PHE A 1 226 ? -4.961 3.172 -3.218 1.00 89.25 226 PHE A CA 1
ATOM 1800 C C . PHE A 1 226 ? -5.983 2.748 -2.167 1.00 89.25 226 PHE A C 1
ATOM 1802 O O . PHE A 1 226 ? -6.429 1.604 -2.194 1.00 89.25 226 PHE A O 1
ATOM 1809 N N . ALA A 1 227 ? -6.318 3.640 -1.244 1.00 85.00 227 ALA A N 1
ATOM 1810 C CA . ALA A 1 227 ? -7.271 3.421 -0.162 1.00 85.00 227 ALA A CA 1
ATOM 1811 C C . ALA A 1 227 ? -8.029 4.719 0.118 1.00 85.00 227 ALA A C 1
ATOM 1813 O O . ALA A 1 227 ? -7.430 5.795 -0.134 1.00 85.00 227 ALA A O 1
#

pLDDT: mean 79.54, std 12.29, range [36.12, 94.81]

Secondary structure (DSSP, 8-state):
---S-GGGGSS-PPPS-SSSEEEEEEEEETTTTEEEEEEEEPP-S-TTTHHHHHS----EEPPPEEEEE-TTTSS-EEEEEPP-S-----------TT--------S-TTEEEEEEEE---HHHHHHH--B-TT--GGGGGGS-BTEEEEEEEES--TTSSS-EEEEEEEEE-TTS-EEEEEEEE-TTS-S-TTS----EEEEEPPPTT--EEEEEEEETTEEEEE-

InterPro domains:
  IPR001362 Glycoside hydrolase, family 32 [SM00640] (1-227)
  IPR013148 Glycosyl hydrolase family 32, N-terminal [PF00251] (14-81)
  IPR013189 Glycosyl hydrolase family 32, C-terminal [PF08244] (107-227)
  IPR013320 Concanavalin A-like lectin/glucanase domain superfamily [SSF49899] (87-227)
  IPR023296 Glycosyl hydrolase, five-bladed beta-propeller domain superfamily [G3DSA:2.115.10.20] (1-89)
  IPR023296 Glycosyl hydrolase, five-bladed beta-propeller domain superfamily [SSF75005] (4-82)
  IPR050551 Plant Fructan Metabolism Enzymes [PTHR31953] (10-227)

Organism: Liquidambar formosana (NCBI:txid63359)

Radius of gyration: 18.79 Å; Cα contacts (8 Å, |Δi|>4): 357; chains: 1; bounding box: 47×55×48 Å

Nearest PDB structures (foldseek):
  3ugf-assembly2_B  TM=9.209E-01  e=6.551E-19  Pachysandra terminalis
  3ugh-assembly2_B  TM=9.218E-01  e=2.578E-17  Pachysandra terminalis
  1st8-assembly1_A  TM=9.171E-01  e=3.514E-15  Cichorium intybus
  2aez-assembly1_A  TM=9.146E-01  e=6.365E-15  Cichorium intybus
  2qqu-assembly1_A  TM=8.941E-01  e=2.204E-14  Arabidopsis thaliana

Solvent-accessible surface area (backbone atoms only — not comparable to full-atom values): 14122 Å² total; per-residue (Å²): 134,81,69,96,52,67,80,50,63,75,79,74,46,91,67,96,58,71,65,65,64,42,85,66,48,73,51,76,40,80,90,77,74,42,38,37,36,39,30,32,31,63,82,52,58,37,73,79,61,51,25,60,72,67,73,56,79,72,66,46,68,49,76,56,23,40,53,47,74,34,79,86,78,68,76,51,74,42,70,43,68,69,88,82,86,88,86,85,88,85,81,89,81,87,76,56,92,94,58,84,83,89,79,91,78,71,90,60,80,49,60,44,76,47,78,46,76,45,85,70,66,61,71,61,43,76,75,53,47,45,79,38,76,77,80,61,48,81,67,38,80,78,52,73,57,73,45,22,65,47,74,48,80,41,81,55,42,97,83,63,76,22,28,29,39,40,28,38,37,48,32,19,35,86,88,70,50,77,45,36,32,44,28,38,31,27,75,40,42,55,86,62,85,61,47,70,35,74,56,29,50,45,81,47,89,78,54,97,89,59,70,53,50,38,35,38,40,38,50,73,93,44,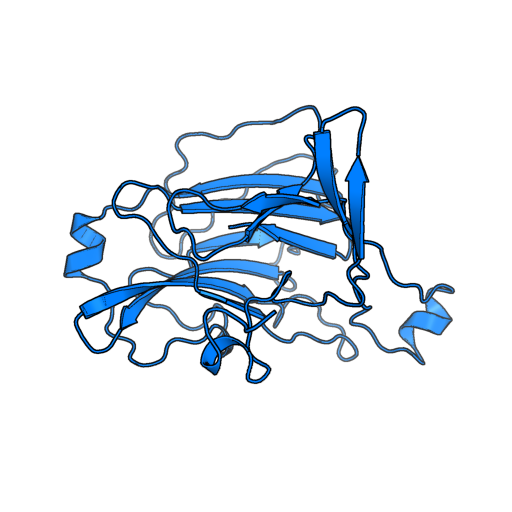75,51,79,42,111